Protein AF-A0A538TDM0-F1 (afdb_monomer)

Secondary structure (DSSP, 8-state):
--------PPPPPHHHHHHHHHHHHHHTT-HHHHHHHHHHHHHH-TT-HHHHHHHHHHHHHTT-HHHHHHHHHHHHHH-TT-HHHHHHHHHHHHHTT-HHHHHHHHHHHHHHTTT---HHHHHHHHHHHHHHSPEEE--EEEEEETTEEEEEEEEEEEEEETTTEEEEEEEEEEEEEESS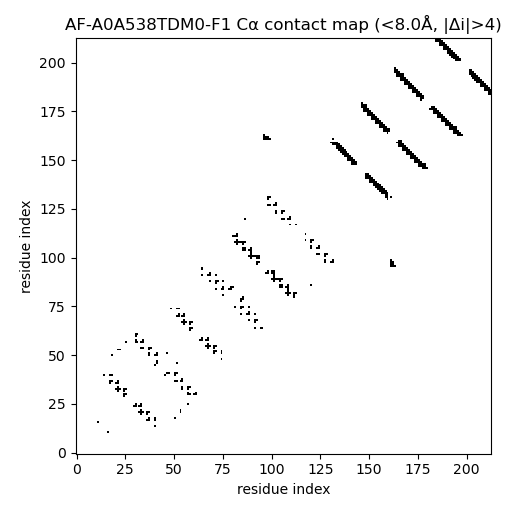SS--EEEEEEEEEEEEE-SS-EEEE--EEEEE-

pLDDT: mean 77.18, std 18.55, range [36.62, 98.38]

InterPro domains:
  IPR011990 Tetratricopeptide-like helical domain superfamily [G3DSA:1.25.40.10] (7-147)
  IPR011990 Tetratricopeptide-like helical domain superfamily [SSF48452] (19-131)

Structure (mmCIF, N/CA/C/O backbone):
data_AF-A0A538TDM0-F1
#
_entry.id   AF-A0A538TDM0-F1
#
loop_
_atom_site.group_PDB
_atom_site.id
_atom_site.type_symbol
_atom_site.label_atom_id
_atom_site.label_alt_id
_atom_site.label_comp_id
_atom_site.label_asym_id
_atom_site.label_entity_id
_atom_site.label_seq_id
_atom_site.pdbx_PDB_ins_code
_atom_site.Cartn_x
_atom_site.Cartn_y
_atom_site.Cartn_z
_atom_site.occupancy
_atom_site.B_iso_or_equiv
_atom_site.auth_seq_id
_atom_site.auth_comp_id
_atom_site.auth_asym_id
_atom_site.auth_atom_id
_atom_site.pdbx_PDB_model_num
ATOM 1 N N . MET A 1 1 ? 36.969 -21.938 -48.021 1.00 48.34 1 MET A N 1
ATOM 2 C CA . MET A 1 1 ? 37.638 -21.055 -47.040 1.00 48.34 1 MET A CA 1
ATOM 3 C C . MET A 1 1 ? 37.393 -19.615 -47.478 1.00 48.34 1 MET A C 1
ATOM 5 O O . MET A 1 1 ? 37.483 -19.391 -48.678 1.00 48.34 1 MET A O 1
ATOM 9 N N . ILE A 1 2 ? 37.139 -18.700 -46.523 1.00 42.94 2 ILE A N 1
ATOM 10 C CA . ILE A 1 2 ? 36.911 -17.232 -46.655 1.00 42.94 2 ILE A CA 1
ATOM 11 C C . ILE A 1 2 ? 35.468 -16.852 -47.065 1.00 42.94 2 ILE A C 1
ATOM 13 O O . ILE A 1 2 ? 34.987 -17.332 -48.079 1.00 42.94 2 ILE A O 1
ATOM 17 N N . ALA A 1 3 ? 34.702 -15.994 -46.382 1.00 40.97 3 ALA A N 1
ATOM 18 C CA . ALA A 1 3 ? 34.765 -15.387 -45.050 1.00 40.97 3 ALA A CA 1
ATOM 19 C C . ALA A 1 3 ? 33.329 -14.962 -44.678 1.00 40.97 3 ALA A C 1
ATOM 21 O O . ALA A 1 3 ? 32.644 -14.324 -45.477 1.00 40.97 3 ALA A O 1
ATOM 22 N N . ALA A 1 4 ? 32.874 -15.315 -43.475 1.00 43.78 4 ALA A N 1
ATOM 23 C CA . ALA A 1 4 ? 31.642 -14.780 -42.909 1.00 43.78 4 ALA A CA 1
ATOM 24 C C . ALA A 1 4 ? 31.897 -13.322 -42.498 1.00 43.78 4 ALA A C 1
ATOM 26 O O . ALA A 1 4 ? 32.747 -13.056 -41.648 1.00 43.78 4 ALA A O 1
ATOM 27 N N . GLY A 1 5 ? 31.205 -12.382 -43.146 1.00 44.78 5 GLY A N 1
ATOM 28 C CA . GLY A 1 5 ? 31.231 -10.967 -42.778 1.00 44.78 5 GLY A CA 1
ATOM 29 C C . GLY A 1 5 ? 30.707 -10.741 -41.353 1.00 44.78 5 GLY A C 1
ATOM 30 O O . GLY A 1 5 ? 29.958 -11.573 -40.836 1.00 44.78 5 GLY A O 1
ATOM 31 N N . PRO A 1 6 ? 31.100 -9.635 -40.697 1.00 50.81 6 PRO A N 1
ATOM 32 C CA . PRO A 1 6 ? 30.753 -9.381 -39.307 1.00 50.81 6 PRO A CA 1
ATOM 33 C C . PRO A 1 6 ? 29.233 -9.288 -39.167 1.00 50.81 6 PRO A C 1
ATOM 35 O O . PRO A 1 6 ? 28.581 -8.475 -39.824 1.00 50.81 6 PRO A O 1
ATOM 38 N N . ALA A 1 7 ? 28.672 -10.140 -38.310 1.00 45.25 7 ALA A N 1
ATOM 39 C CA . ALA A 1 7 ? 27.294 -10.035 -37.872 1.00 45.25 7 ALA A CA 1
ATOM 40 C C . ALA A 1 7 ? 27.124 -8.666 -37.203 1.00 45.25 7 ALA A C 1
ATOM 42 O O . ALA A 1 7 ? 27.617 -8.444 -36.097 1.00 45.25 7 ALA A O 1
ATOM 43 N N . TRP A 1 8 ? 26.465 -7.733 -37.891 1.00 44.09 8 TRP A N 1
ATOM 44 C CA . TRP A 1 8 ? 25.983 -6.505 -37.278 1.00 44.09 8 TRP A CA 1
ATOM 45 C C . TRP A 1 8 ? 25.048 -6.945 -36.158 1.00 44.09 8 TRP A C 1
ATOM 47 O O . TRP A 1 8 ? 23.956 -7.454 -36.419 1.00 44.09 8 TRP A O 1
ATOM 57 N N . GLY A 1 9 ? 25.534 -6.847 -34.918 1.00 49.56 9 GLY A N 1
ATOM 58 C CA . GLY A 1 9 ? 24.746 -7.118 -33.728 1.00 49.56 9 GLY A CA 1
ATOM 59 C C . GLY A 1 9 ? 23.446 -6.346 -33.864 1.00 49.56 9 GLY A C 1
ATOM 60 O O . GLY A 1 9 ? 23.475 -5.129 -34.047 1.00 49.56 9 GLY A O 1
ATOM 61 N N . GLN A 1 10 ? 22.327 -7.071 -33.891 1.00 52.81 10 GLN A N 1
ATOM 62 C CA . GLN A 1 10 ? 21.007 -6.477 -34.046 1.00 52.81 10 GLN A CA 1
ATOM 63 C C . GLN A 1 10 ? 20.894 -5.335 -33.040 1.00 52.81 10 GLN A C 1
ATOM 65 O O . GLN A 1 10 ? 21.031 -5.561 -31.835 1.00 52.81 10 GLN A O 1
ATOM 70 N N . ALA A 1 11 ? 20.716 -4.108 -33.542 1.00 47.28 11 ALA A N 1
ATOM 71 C CA . ALA A 1 11 ? 20.491 -2.961 -32.682 1.00 47.28 11 ALA A CA 1
ATOM 72 C C . ALA A 1 11 ? 19.331 -3.325 -31.747 1.00 47.28 11 ALA A C 1
ATOM 74 O O . ALA A 1 11 ? 18.303 -3.807 -32.242 1.00 47.28 11 ALA A O 1
ATOM 75 N N . PRO A 1 12 ? 19.487 -3.171 -30.420 1.00 55.19 12 PRO A N 1
ATOM 76 C CA . PRO A 1 12 ? 18.433 -3.541 -29.496 1.00 55.19 12 PRO A CA 1
ATOM 77 C C . PRO A 1 12 ? 17.136 -2.855 -29.940 1.00 55.19 12 PRO A C 1
ATOM 79 O O . PRO A 1 12 ? 17.172 -1.685 -30.338 1.00 55.19 12 PRO A O 1
ATOM 82 N N . PRO A 1 13 ? 15.992 -3.563 -29.940 1.00 62.75 13 PRO A N 1
ATOM 83 C CA . PRO A 1 13 ? 14.739 -2.988 -30.410 1.00 62.75 13 PRO A CA 1
ATOM 84 C C . PRO A 1 13 ? 14.502 -1.666 -29.674 1.00 62.75 13 PRO A C 1
ATOM 86 O O . PRO A 1 13 ? 14.792 -1.577 -28.483 1.00 62.75 13 PRO A O 1
ATOM 89 N N . ALA A 1 14 ? 13.983 -0.634 -30.346 1.00 67.38 14 ALA A N 1
ATOM 90 C CA . ALA A 1 14 ? 13.875 0.727 -29.791 1.00 67.38 14 ALA A CA 1
ATOM 91 C C . ALA A 1 14 ? 13.245 0.785 -28.377 1.00 67.38 14 ALA A C 1
ATOM 93 O O . ALA A 1 14 ? 13.559 1.666 -27.578 1.00 67.38 14 ALA A O 1
ATOM 94 N N . ARG A 1 15 ? 12.401 -0.201 -28.041 1.00 64.31 15 ARG A N 1
ATOM 95 C CA . ARG A 1 15 ? 11.830 -0.429 -26.705 1.00 64.31 15 ARG A CA 1
ATOM 96 C C . ARG A 1 15 ? 12.866 -0.841 -25.645 1.00 64.31 15 ARG A C 1
ATOM 98 O O . ARG A 1 15 ? 12.826 -0.314 -24.540 1.00 64.31 15 ARG A O 1
ATOM 105 N N . ALA A 1 16 ? 13.794 -1.741 -25.968 1.00 67.62 16 ALA A N 1
ATOM 106 C CA . ALA A 1 16 ? 14.895 -2.131 -25.083 1.00 67.62 16 ALA A CA 1
ATOM 107 C C . ALA A 1 16 ? 15.835 -0.944 -24.813 1.00 67.62 16 ALA A C 1
ATOM 109 O O . ALA A 1 16 ? 16.151 -0.669 -23.658 1.00 67.62 16 ALA A O 1
ATOM 110 N N . ILE A 1 17 ? 16.153 -0.154 -25.849 1.00 74.94 17 ILE A N 1
ATOM 111 C CA . ILE A 1 17 ? 16.931 1.091 -25.709 1.00 74.94 17 ILE A CA 1
ATOM 112 C C . ILE A 1 17 ? 16.223 2.076 -24.768 1.00 74.94 17 ILE A C 1
ATOM 114 O O . ILE A 1 17 ? 16.853 2.714 -23.922 1.00 74.94 17 ILE A O 1
ATOM 118 N N . ALA A 1 18 ? 14.901 2.207 -24.889 1.00 81.19 18 ALA A N 1
ATOM 119 C CA . ALA A 1 18 ? 14.128 3.103 -24.041 1.00 81.19 18 ALA A CA 1
ATOM 120 C C . ALA A 1 18 ? 14.097 2.646 -22.567 1.00 81.19 18 ALA A C 1
ATOM 122 O O . ALA A 1 18 ? 14.205 3.496 -21.680 1.00 81.19 18 ALA A O 1
ATOM 123 N N . LEU A 1 19 ? 14.037 1.333 -22.295 1.00 87.50 19 LEU A N 1
ATOM 124 C CA . LEU A 1 19 ? 14.088 0.799 -20.927 1.00 87.50 19 LEU A CA 1
ATOM 125 C C . LEU A 1 19 ? 15.461 1.014 -20.286 1.00 87.50 19 LEU A C 1
ATOM 127 O O . LEU A 1 19 ? 15.551 1.453 -19.142 1.00 87.50 19 LEU A O 1
ATOM 131 N N . GLU A 1 20 ? 16.535 0.750 -21.030 1.00 89.75 20 GLU A N 1
ATOM 132 C CA . GLU A 1 20 ? 17.907 0.972 -20.566 1.00 89.75 20 GLU A CA 1
ATOM 133 C C . GLU A 1 20 ? 18.175 2.453 -20.291 1.00 89.75 20 GLU A C 1
ATOM 135 O O . GLU A 1 20 ? 18.765 2.809 -19.264 1.00 89.75 20 GLU A O 1
ATOM 140 N N . ARG A 1 21 ? 17.676 3.336 -21.164 1.00 91.12 21 ARG A N 1
ATOM 141 C CA . ARG A 1 21 ? 17.720 4.786 -20.962 1.00 91.12 21 ARG A CA 1
ATOM 142 C C . ARG A 1 21 ? 16.949 5.200 -19.712 1.00 91.12 21 ARG A C 1
ATOM 144 O O . ARG A 1 21 ? 17.460 5.999 -18.928 1.00 91.12 21 ARG A O 1
ATOM 151 N N . ALA A 1 22 ? 15.739 4.681 -19.513 1.00 93.38 22 ALA A N 1
ATOM 152 C CA . ALA A 1 22 ? 14.961 4.950 -18.309 1.00 93.38 22 ALA A CA 1
ATOM 153 C C . ALA A 1 22 ? 15.701 4.474 -17.051 1.00 93.38 22 ALA A C 1
ATOM 155 O O . ALA A 1 22 ? 15.821 5.234 -16.092 1.00 93.38 22 ALA A O 1
ATOM 156 N N . ALA A 1 23 ? 16.295 3.279 -17.085 1.00 94.44 23 ALA A N 1
ATOM 157 C CA . ALA A 1 23 ? 17.094 2.749 -15.987 1.00 94.44 23 ALA A CA 1
ATOM 158 C C . ALA A 1 23 ? 18.325 3.625 -15.692 1.00 94.44 23 ALA A C 1
ATOM 160 O O . ALA A 1 23 ? 18.648 3.870 -14.530 1.00 94.44 23 ALA A O 1
ATOM 161 N N . ALA A 1 24 ? 18.998 4.148 -16.722 1.00 95.50 24 ALA A N 1
ATOM 162 C CA . ALA A 1 24 ? 20.103 5.089 -16.553 1.00 95.50 24 ALA A CA 1
ATOM 163 C C . ALA A 1 24 ? 19.655 6.398 -15.887 1.00 95.50 24 ALA A C 1
ATOM 165 O O . ALA A 1 24 ? 20.324 6.877 -14.974 1.00 95.50 24 ALA A O 1
ATOM 166 N N . LEU A 1 25 ? 18.504 6.941 -16.295 1.00 96.56 25 LEU A N 1
ATOM 167 C CA . LEU A 1 25 ? 17.915 8.139 -15.688 1.00 96.56 25 LEU A CA 1
ATOM 168 C C . LEU A 1 25 ? 17.504 7.902 -14.230 1.00 96.56 25 LEU A C 1
ATOM 170 O O . LEU A 1 25 ? 17.708 8.769 -13.387 1.00 96.56 25 LEU A O 1
ATOM 174 N N . VAL A 1 26 ? 16.976 6.718 -13.915 1.00 96.06 26 VAL A N 1
ATOM 175 C CA . VAL A 1 26 ? 16.676 6.315 -12.536 1.00 96.06 26 VAL A CA 1
ATOM 176 C C . VAL A 1 26 ? 17.950 6.279 -11.685 1.00 96.06 26 VAL A C 1
ATOM 178 O O . VAL A 1 26 ? 17.963 6.842 -10.591 1.00 96.06 26 VAL A O 1
ATOM 181 N N . ARG A 1 27 ? 19.044 5.690 -12.192 1.00 95.81 27 ARG A N 1
ATOM 182 C CA . ARG A 1 27 ? 20.337 5.645 -11.480 1.00 95.81 27 ARG A CA 1
ATOM 183 C C . ARG A 1 27 ? 20.910 7.034 -11.206 1.00 95.81 27 ARG A C 1
ATOM 185 O O . ARG A 1 27 ? 21.472 7.255 -10.140 1.00 95.81 27 ARG A O 1
ATOM 192 N N . THR A 1 28 ? 20.738 7.977 -12.132 1.00 96.81 28 THR A N 1
ATOM 193 C CA . THR A 1 28 ? 21.173 9.374 -11.958 1.00 96.81 28 THR A CA 1
ATOM 194 C C . THR A 1 28 ? 20.146 10.243 -11.230 1.00 96.81 28 THR A C 1
ATOM 196 O O . THR A 1 28 ? 20.304 11.461 -11.180 1.00 96.81 28 THR A O 1
ATOM 199 N N . ARG A 1 29 ? 19.099 9.634 -10.649 1.00 96.56 29 ARG A N 1
ATOM 200 C CA . ARG A 1 29 ? 18.005 10.306 -9.927 1.00 96.56 29 ARG A CA 1
ATOM 201 C C . ARG A 1 29 ? 17.232 11.335 -10.760 1.00 96.56 29 ARG A C 1
ATOM 203 O O . ARG A 1 29 ? 16.513 12.171 -10.222 1.00 96.56 29 ARG A O 1
ATOM 210 N N . ALA A 1 30 ? 17.318 11.254 -12.085 1.00 97.38 30 ALA A N 1
ATOM 211 C CA . ALA A 1 30 ? 16.562 12.083 -13.015 1.00 97.38 30 ALA A CA 1
ATOM 212 C C . ALA A 1 30 ? 15.132 11.535 -13.197 1.00 97.38 30 ALA A C 1
ATOM 214 O O . ALA A 1 30 ? 14.721 11.176 -14.304 1.00 97.38 30 ALA A O 1
ATOM 215 N N . PHE A 1 31 ? 14.373 11.447 -12.100 1.00 96.94 31 PHE A N 1
ATOM 216 C CA . PHE A 1 31 ? 13.098 10.724 -12.033 1.00 96.94 31 PHE A CA 1
ATOM 217 C C . PHE A 1 31 ? 12.011 11.282 -12.957 1.00 96.94 31 PHE A C 1
ATOM 219 O O . PHE A 1 31 ? 11.283 10.505 -13.570 1.00 96.94 31 PHE A O 1
ATOM 226 N N . ASP A 1 32 ? 11.928 12.602 -13.145 1.00 96.75 32 ASP A N 1
ATOM 227 C CA . ASP A 1 32 ? 10.965 13.188 -14.089 1.00 96.75 32 ASP A CA 1
ATOM 228 C C . ASP A 1 32 ? 11.264 12.802 -15.537 1.00 96.75 32 ASP A C 1
ATOM 230 O O . ASP A 1 32 ? 10.360 12.433 -16.291 1.00 96.75 32 ASP A O 1
ATOM 234 N N . ARG A 1 33 ? 12.548 12.812 -15.917 1.00 96.38 33 ARG A N 1
ATOM 235 C CA . ARG A 1 33 ? 12.980 12.374 -17.249 1.00 96.38 33 ARG A CA 1
ATOM 236 C C . ARG A 1 33 ? 12.745 10.876 -17.428 1.00 96.38 33 ARG A C 1
ATOM 238 O O . ARG A 1 33 ? 12.283 10.468 -18.490 1.00 96.38 33 ARG A O 1
ATOM 245 N N . ALA A 1 34 ? 13.026 10.067 -16.403 1.00 97.06 34 ALA A N 1
ATOM 246 C CA . ALA A 1 34 ? 12.739 8.635 -16.420 1.00 97.06 34 ALA A CA 1
ATOM 247 C C . ALA A 1 34 ? 11.240 8.374 -16.629 1.00 97.06 34 ALA A C 1
ATOM 249 O O . ALA A 1 34 ? 10.867 7.634 -17.537 1.00 97.06 34 ALA A O 1
ATOM 250 N N . ALA A 1 35 ? 10.376 9.042 -15.858 1.00 96.69 35 ALA A N 1
ATOM 251 C CA . ALA A 1 35 ? 8.928 8.909 -15.973 1.00 96.69 35 ALA A CA 1
ATOM 252 C C . ALA A 1 35 ? 8.409 9.324 -17.360 1.00 96.69 35 ALA A C 1
ATOM 254 O O . ALA A 1 35 ? 7.523 8.664 -17.898 1.00 96.69 35 ALA A O 1
ATOM 255 N N . ALA A 1 36 ? 8.965 10.381 -17.963 1.00 95.62 36 ALA A N 1
ATOM 256 C CA . ALA A 1 36 ? 8.602 10.798 -19.318 1.00 95.62 36 ALA A CA 1
ATOM 257 C C . ALA A 1 36 ? 8.952 9.729 -20.369 1.00 95.62 36 ALA A C 1
ATOM 259 O O . ALA A 1 36 ? 8.104 9.380 -21.191 1.00 95.62 36 ALA A O 1
ATOM 260 N N . VAL A 1 37 ? 10.165 9.162 -20.308 1.00 95.12 37 VAL A N 1
ATOM 261 C CA . VAL A 1 37 ? 10.585 8.071 -21.207 1.00 95.12 37 VAL A CA 1
ATOM 262 C C . VAL A 1 37 ? 9.683 6.848 -21.029 1.00 95.12 37 VAL A C 1
ATOM 264 O O . VAL A 1 37 ? 9.179 6.314 -22.013 1.00 95.12 37 VAL A O 1
ATOM 267 N N . LEU A 1 38 ? 9.417 6.446 -19.784 1.00 96.06 38 LEU A N 1
ATOM 268 C CA . LEU A 1 38 ? 8.599 5.271 -19.467 1.00 96.06 38 LEU A CA 1
ATOM 269 C C . LEU A 1 38 ? 7.139 5.435 -19.897 1.00 96.06 38 LEU A C 1
ATOM 271 O O . LEU A 1 38 ? 6.555 4.497 -20.428 1.00 96.06 38 LEU A O 1
ATOM 275 N N . ARG A 1 39 ? 6.552 6.628 -19.744 1.00 95.31 39 ARG A N 1
ATOM 276 C CA . ARG A 1 39 ? 5.212 6.920 -20.280 1.00 95.31 39 ARG A CA 1
ATOM 277 C C . ARG A 1 39 ? 5.182 6.807 -21.802 1.00 95.31 39 ARG A C 1
ATOM 279 O O . ARG A 1 39 ? 4.266 6.192 -22.329 1.00 95.31 39 ARG A O 1
ATOM 286 N N . GLY A 1 40 ? 6.199 7.325 -22.494 1.00 93.00 40 GLY A N 1
ATOM 287 C CA . GLY A 1 40 ? 6.324 7.169 -23.947 1.00 93.00 40 GLY A CA 1
ATOM 288 C C . GLY A 1 40 ? 6.404 5.701 -24.378 1.00 93.00 40 GLY A C 1
ATOM 289 O O . GLY A 1 40 ? 5.758 5.307 -25.346 1.00 93.00 40 GLY A O 1
ATOM 290 N N . MET A 1 41 ? 7.134 4.874 -23.624 1.00 91.50 41 MET A N 1
ATOM 291 C CA . MET A 1 41 ? 7.175 3.428 -23.858 1.00 91.50 41 MET A CA 1
ATOM 292 C C . MET A 1 41 ? 5.811 2.768 -23.657 1.00 91.50 41 MET A C 1
ATOM 294 O O . MET A 1 41 ? 5.375 1.999 -24.510 1.00 91.50 41 MET A O 1
ATOM 298 N N . LEU A 1 42 ? 5.133 3.082 -22.551 1.00 92.81 42 LEU A N 1
ATOM 299 C CA . LEU A 1 42 ? 3.839 2.495 -22.203 1.00 92.81 42 LEU A CA 1
ATOM 300 C C . LEU A 1 42 ? 2.715 2.939 -23.145 1.00 92.81 42 LEU A C 1
ATOM 302 O O . LEU A 1 42 ? 1.775 2.183 -23.348 1.00 92.81 42 LEU A O 1
ATOM 306 N N . SER A 1 43 ? 2.822 4.103 -23.792 1.00 92.12 43 SER A N 1
ATOM 307 C CA . SER A 1 43 ? 1.900 4.478 -24.873 1.00 92.12 43 SER A CA 1
ATOM 308 C C . SER A 1 43 ? 1.992 3.535 -26.081 1.00 92.12 43 SER A C 1
ATOM 310 O O . SER A 1 43 ? 0.999 3.338 -26.775 1.00 92.12 43 SER A O 1
ATOM 312 N N . ALA A 1 44 ? 3.167 2.952 -26.344 1.00 88.50 44 ALA A N 1
ATOM 313 C CA . ALA A 1 44 ? 3.392 2.025 -27.458 1.00 88.50 44 ALA A CA 1
ATOM 314 C C . ALA A 1 44 ? 3.253 0.541 -27.066 1.00 88.50 44 ALA A C 1
ATOM 316 O O . ALA A 1 44 ? 3.074 -0.309 -27.940 1.00 88.50 44 ALA A O 1
ATOM 317 N N . ASP A 1 45 ? 3.401 0.221 -25.781 1.00 87.88 45 ASP A N 1
ATOM 318 C CA . ASP A 1 45 ? 3.235 -1.115 -25.204 1.00 87.88 45 ASP A CA 1
ATOM 319 C C . ASP A 1 45 ? 2.692 -1.007 -23.761 1.00 87.88 45 ASP A C 1
ATOM 321 O O . ASP A 1 45 ? 3.466 -1.024 -22.797 1.00 87.88 45 ASP A O 1
ATOM 325 N N . PRO A 1 46 ? 1.362 -0.872 -23.587 1.00 90.31 46 PRO A N 1
ATOM 326 C CA . PRO A 1 46 ? 0.757 -0.606 -22.278 1.00 90.31 46 PRO A CA 1
ATOM 327 C C . PRO A 1 46 ? 0.929 -1.722 -21.242 1.00 90.31 46 PRO A C 1
ATOM 329 O O . PRO A 1 46 ? 0.790 -1.463 -20.047 1.00 90.31 46 PRO A O 1
ATOM 332 N N . ARG A 1 47 ? 1.218 -2.953 -21.688 1.00 89.06 47 ARG A N 1
ATOM 333 C CA . ARG A 1 47 ? 1.352 -4.154 -20.843 1.00 89.06 47 ARG A CA 1
ATOM 334 C C . ARG A 1 47 ? 2.801 -4.480 -20.494 1.00 89.06 47 ARG A C 1
ATOM 336 O O . ARG A 1 47 ? 3.096 -5.545 -19.952 1.00 89.06 47 ARG A O 1
ATOM 343 N N . ASN A 1 48 ? 3.735 -3.583 -20.806 1.00 91.62 48 ASN A N 1
ATOM 344 C CA . ASN A 1 48 ? 5.130 -3.791 -20.464 1.00 91.62 48 ASN A CA 1
ATOM 345 C C . ASN A 1 48 ? 5.341 -3.695 -18.945 1.00 91.62 48 ASN A C 1
ATOM 347 O O . ASN A 1 48 ? 5.585 -2.614 -18.404 1.00 91.62 48 ASN A O 1
ATOM 351 N N . ARG A 1 49 ? 5.278 -4.841 -18.259 1.00 93.25 49 ARG A N 1
ATOM 352 C CA . ARG A 1 49 ? 5.423 -4.937 -16.800 1.00 93.25 49 ARG A CA 1
ATOM 353 C C . ARG A 1 49 ? 6.687 -4.244 -16.282 1.00 93.25 49 ARG A C 1
ATOM 355 O O . ARG A 1 49 ? 6.625 -3.505 -15.305 1.00 93.25 49 ARG A O 1
ATOM 362 N N . GLY A 1 50 ? 7.830 -4.447 -16.941 1.00 93.06 50 GLY A N 1
ATOM 363 C CA . GLY A 1 50 ? 9.100 -3.837 -16.530 1.00 93.06 50 GLY A CA 1
ATOM 364 C C . GLY A 1 50 ? 9.061 -2.307 -16.578 1.00 93.06 50 GLY A C 1
ATOM 365 O O . GLY A 1 50 ? 9.527 -1.643 -15.652 1.00 93.06 50 GLY A O 1
ATOM 366 N N . ALA A 1 51 ? 8.447 -1.738 -17.619 1.00 94.56 51 ALA A N 1
ATOM 367 C CA . ALA A 1 51 ? 8.260 -0.295 -17.725 1.00 94.56 51 ALA A CA 1
ATOM 368 C C . ALA A 1 51 ? 7.235 0.243 -16.709 1.00 94.56 51 ALA A C 1
ATOM 370 O O . ALA A 1 51 ? 7.460 1.309 -16.139 1.00 94.56 51 ALA A O 1
ATOM 371 N N . GLN A 1 52 ? 6.147 -0.487 -16.435 1.00 96.69 52 GLN A N 1
ATOM 372 C CA . GLN A 1 52 ? 5.174 -0.119 -15.397 1.00 96.69 52 GLN A CA 1
ATOM 373 C C . GLN A 1 52 ? 5.816 -0.105 -13.998 1.00 96.69 52 GLN A C 1
ATOM 375 O O . GLN A 1 52 ? 5.665 0.870 -13.263 1.00 96.69 52 GLN A O 1
ATOM 380 N N . GLU A 1 53 ? 6.576 -1.141 -13.631 1.00 97.06 53 GLU A N 1
ATOM 381 C CA . GLU A 1 53 ? 7.260 -1.212 -12.332 1.00 97.06 53 GLU A CA 1
ATOM 382 C C . GLU A 1 53 ? 8.314 -0.107 -12.177 1.00 97.06 53 GLU A C 1
ATOM 384 O O . GLU A 1 53 ? 8.383 0.550 -11.137 1.00 97.06 53 GLU A O 1
ATOM 389 N N . MET A 1 54 ? 9.100 0.157 -13.225 1.00 97.25 54 MET A N 1
ATOM 390 C CA . MET A 1 54 ? 10.094 1.231 -13.207 1.00 97.25 54 MET A CA 1
ATOM 391 C C . MET A 1 54 ? 9.443 2.617 -13.174 1.00 97.25 54 MET A C 1
ATOM 393 O O . MET A 1 54 ? 9.981 3.535 -12.553 1.00 97.25 54 MET A O 1
ATOM 397 N N . LEU A 1 55 ? 8.269 2.775 -13.800 1.00 98.00 55 LEU A N 1
ATOM 398 C CA . LEU A 1 55 ? 7.498 4.012 -13.722 1.00 98.00 55 LEU A CA 1
ATOM 399 C C . LEU A 1 55 ? 7.003 4.218 -12.295 1.00 98.00 55 LEU A C 1
ATOM 401 O O . LEU A 1 55 ? 7.199 5.300 -11.754 1.00 98.00 55 LEU A O 1
ATOM 405 N N . ALA A 1 56 ? 6.430 3.190 -11.668 1.00 97.94 56 ALA A N 1
ATOM 406 C CA . ALA A 1 56 ? 6.017 3.263 -10.272 1.00 97.94 56 ALA A CA 1
ATOM 407 C C . ALA A 1 56 ? 7.190 3.658 -9.359 1.00 97.94 56 ALA A C 1
ATOM 409 O O . ALA A 1 56 ? 7.048 4.583 -8.567 1.00 97.94 56 ALA A O 1
ATOM 410 N N . PHE A 1 57 ? 8.370 3.055 -9.540 1.00 97.56 57 PHE A N 1
ATOM 411 C CA . PHE A 1 57 ? 9.578 3.417 -8.790 1.00 97.56 57 PHE A CA 1
ATOM 412 C C . PHE A 1 57 ? 10.014 4.878 -9.005 1.00 97.56 57 PHE A C 1
ATOM 414 O O . PHE A 1 57 ? 10.377 5.576 -8.056 1.00 97.56 57 PHE A O 1
ATOM 421 N N . ALA A 1 58 ? 9.991 5.369 -10.247 1.00 97.81 58 ALA A N 1
ATOM 422 C CA . ALA A 1 58 ? 10.341 6.758 -10.542 1.00 97.81 58 ALA A CA 1
ATOM 423 C C . ALA A 1 58 ? 9.336 7.746 -9.920 1.00 97.81 58 ALA A C 1
ATOM 425 O O . ALA A 1 58 ? 9.732 8.816 -9.459 1.00 97.81 58 ALA A O 1
ATOM 426 N N . LEU A 1 59 ? 8.047 7.389 -9.889 1.00 98.12 59 LEU A N 1
ATOM 427 C CA . LEU A 1 59 ? 6.986 8.186 -9.264 1.00 98.12 59 LEU A CA 1
ATOM 428 C C . LEU A 1 59 ? 7.097 8.186 -7.734 1.00 98.12 59 LEU A C 1
ATOM 430 O O . LEU A 1 59 ? 7.003 9.249 -7.124 1.00 98.12 59 LEU A O 1
ATOM 434 N N . GLU A 1 60 ? 7.399 7.033 -7.135 1.00 97.44 60 GLU A N 1
ATOM 435 C CA . GLU A 1 60 ? 7.722 6.903 -5.711 1.00 97.44 60 GLU A CA 1
ATOM 436 C C . GLU A 1 60 ? 8.901 7.811 -5.339 1.00 97.44 60 GLU A C 1
ATOM 438 O O . GLU A 1 60 ? 8.809 8.638 -4.433 1.00 97.44 60 GLU A O 1
ATOM 443 N N . SER A 1 61 ? 9.996 7.716 -6.097 1.00 96.56 61 SER A N 1
ATOM 444 C CA . SER A 1 61 ? 11.250 8.414 -5.797 1.00 96.56 61 SER A CA 1
ATOM 445 C C . SER A 1 61 ? 11.158 9.937 -5.911 1.00 96.56 61 SER A C 1
ATOM 447 O O . SER A 1 61 ? 11.952 10.646 -5.294 1.00 96.56 61 SER A O 1
ATOM 449 N N . LYS A 1 62 ? 10.202 10.453 -6.690 1.00 94.94 62 LYS A N 1
ATOM 450 C CA . LYS A 1 62 ? 9.943 11.896 -6.807 1.00 94.94 62 LYS A CA 1
ATOM 451 C C . LYS A 1 62 ? 8.812 12.396 -5.902 1.00 94.94 62 LYS A C 1
ATOM 453 O O . LYS A 1 62 ? 8.515 13.586 -5.921 1.00 94.94 62 LYS A O 1
ATOM 458 N N . GLY A 1 63 ? 8.163 11.503 -5.151 1.00 94.25 63 GLY A N 1
ATOM 459 C CA . GLY A 1 63 ? 7.046 11.841 -4.268 1.00 94.25 63 GLY A CA 1
ATOM 460 C C . GLY A 1 63 ? 5.702 12.057 -4.972 1.00 94.25 63 GLY A C 1
ATOM 461 O O . GLY A 1 63 ? 4.783 12.603 -4.364 1.00 94.25 63 GLY A O 1
ATOM 462 N N . ASP A 1 64 ? 5.544 11.622 -6.228 1.00 97.12 64 ASP A N 1
ATOM 463 C CA . ASP A 1 64 ? 4.254 11.648 -6.934 1.00 97.12 64 ASP A CA 1
ATOM 464 C C . ASP A 1 64 ? 3.396 10.459 -6.492 1.00 97.12 64 ASP A C 1
ATOM 466 O O . ASP A 1 64 ? 3.235 9.461 -7.199 1.00 97.12 64 ASP A O 1
ATOM 470 N N . LEU A 1 65 ? 2.874 10.582 -5.271 1.00 95.25 65 LEU A N 1
ATOM 471 C CA . LEU A 1 65 ? 2.125 9.540 -4.578 1.00 95.25 65 LEU A CA 1
ATOM 472 C C . LEU A 1 65 ? 0.878 9.104 -5.356 1.00 95.25 65 LEU A C 1
ATOM 474 O O . LEU A 1 65 ? 0.561 7.920 -5.429 1.00 95.25 65 LEU A O 1
ATOM 478 N N . GLU A 1 66 ? 0.173 10.058 -5.959 1.00 96.06 66 GLU A N 1
ATOM 479 C CA . GLU A 1 66 ? -1.057 9.781 -6.695 1.00 96.06 66 GLU A CA 1
ATOM 480 C C . GLU A 1 66 ? -0.766 9.111 -8.047 1.00 96.06 66 GLU A C 1
ATOM 482 O O . GLU A 1 66 ? -1.459 8.172 -8.449 1.00 96.06 66 GLU A O 1
ATOM 487 N N . GLY A 1 67 ? 0.292 9.544 -8.742 1.00 96.94 67 GLY A N 1
ATOM 488 C CA . GLY A 1 67 ? 0.785 8.869 -9.935 1.00 96.94 67 GLY A CA 1
ATOM 489 C C . GLY A 1 67 ? 1.216 7.434 -9.647 1.00 96.94 67 GLY A C 1
ATOM 490 O O . GLY A 1 67 ? 0.805 6.520 -10.363 1.00 96.94 67 GLY A O 1
ATOM 491 N N . GLU A 1 68 ? 2.012 7.229 -8.600 1.00 98.12 68 GLU A N 1
ATOM 492 C CA . GLU A 1 68 ? 2.462 5.904 -8.185 1.00 98.12 68 GLU A CA 1
ATOM 493 C C . GLU A 1 68 ? 1.278 4.992 -7.848 1.00 98.12 68 GLU A C 1
ATOM 495 O O . GLU A 1 68 ? 1.215 3.863 -8.341 1.00 98.12 68 GLU A O 1
ATOM 500 N N . ARG A 1 69 ? 0.314 5.490 -7.060 1.00 97.56 69 ARG A N 1
ATOM 501 C CA . ARG A 1 69 ? -0.863 4.727 -6.629 1.00 97.56 69 ARG A CA 1
ATOM 502 C C . ARG A 1 69 ? -1.629 4.155 -7.813 1.00 97.56 69 ARG A C 1
ATOM 504 O O . ARG A 1 69 ? -1.995 2.983 -7.775 1.00 97.56 69 ARG A O 1
ATOM 511 N N . ARG A 1 70 ? -1.828 4.948 -8.872 1.00 97.31 70 ARG A N 1
ATOM 512 C CA . ARG A 1 70 ? -2.500 4.498 -10.104 1.00 97.31 70 ARG A CA 1
ATOM 513 C C . ARG A 1 70 ? -1.745 3.382 -10.821 1.00 97.31 70 ARG A C 1
ATOM 515 O O . ARG A 1 70 ? -2.363 2.440 -11.303 1.00 97.31 70 ARG A O 1
ATOM 522 N N . VAL A 1 71 ? -0.419 3.479 -10.908 1.00 97.81 71 VAL A N 1
ATOM 523 C CA . VAL A 1 71 ? 0.389 2.456 -11.591 1.00 97.81 71 VAL A CA 1
ATOM 524 C C . VAL A 1 71 ? 0.443 1.173 -10.759 1.00 97.81 71 VAL A C 1
ATOM 526 O O . VAL A 1 71 ? 0.246 0.082 -11.288 1.00 97.81 71 VAL A O 1
ATOM 529 N N . ARG A 1 72 ? 0.656 1.290 -9.443 1.00 98.12 72 ARG A N 1
ATOM 530 C CA . ARG A 1 72 ? 0.703 0.147 -8.520 1.00 98.12 72 ARG A CA 1
ATOM 531 C C . ARG A 1 72 ? -0.645 -0.559 -8.386 1.00 98.12 72 ARG A C 1
ATOM 533 O O . ARG A 1 72 ? -0.649 -1.781 -8.288 1.00 98.12 72 ARG A O 1
ATOM 540 N N . SER A 1 73 ? -1.769 0.163 -8.416 1.00 97.69 73 SER A N 1
ATOM 541 C CA . SER A 1 73 ? -3.097 -0.464 -8.392 1.00 97.69 73 SER A CA 1
ATOM 542 C C . SER A 1 73 ? -3.369 -1.272 -9.661 1.00 97.69 73 SER A C 1
ATOM 544 O O . SER A 1 73 ? -3.856 -2.396 -9.563 1.00 97.69 73 SER A O 1
ATOM 546 N N . ALA A 1 74 ? -3.001 -0.744 -10.834 1.00 97.00 74 ALA A N 1
ATOM 547 C CA . ALA A 1 74 ? -3.110 -1.466 -12.100 1.00 97.00 74 ALA A CA 1
ATOM 548 C C . ALA A 1 74 ? -2.239 -2.733 -12.098 1.00 97.00 74 ALA A C 1
ATOM 550 O O . ALA A 1 74 ? -2.740 -3.818 -12.382 1.00 97.00 74 ALA A O 1
ATOM 551 N N . LEU A 1 75 ? -0.974 -2.618 -11.674 1.00 97.94 75 LEU A N 1
ATOM 552 C CA . LEU A 1 75 ? -0.069 -3.763 -11.521 1.00 97.94 75 LEU A CA 1
ATOM 553 C C . LEU A 1 75 ? -0.627 -4.820 -10.558 1.00 97.94 75 LEU A C 1
ATOM 555 O O . LEU A 1 75 ? -0.566 -6.008 -10.854 1.00 97.94 75 LEU A O 1
ATOM 559 N N . ALA A 1 76 ? -1.185 -4.414 -9.415 1.00 97.69 76 ALA A N 1
ATOM 560 C CA . ALA A 1 76 ? -1.756 -5.342 -8.438 1.00 97.69 76 ALA A CA 1
ATOM 561 C C . ALA A 1 76 ? -3.023 -6.052 -8.938 1.00 97.69 76 ALA A C 1
ATOM 563 O O . ALA A 1 76 ? -3.306 -7.163 -8.489 1.00 97.69 76 ALA A O 1
ATOM 564 N N . ALA A 1 77 ? -3.776 -5.425 -9.845 1.00 96.69 77 ALA A N 1
ATOM 565 C CA . ALA A 1 77 ? -4.921 -6.043 -10.505 1.00 96.69 77 ALA A CA 1
ATOM 566 C C . ALA A 1 77 ? -4.491 -7.017 -11.614 1.00 96.69 77 ALA A C 1
ATOM 568 O O . ALA A 1 77 ? -5.087 -8.082 -11.746 1.00 96.69 77 ALA A O 1
ATOM 569 N N . GLU A 1 78 ? -3.457 -6.671 -12.386 1.00 96.44 78 GLU A N 1
ATOM 570 C CA . GLU A 1 78 ? -2.925 -7.508 -13.470 1.00 96.44 78 GLU A CA 1
ATOM 571 C C . GLU A 1 78 ? -2.141 -8.719 -12.944 1.00 96.44 78 GLU A C 1
ATOM 573 O O . GLU A 1 78 ? -2.231 -9.812 -13.500 1.00 96.44 78 GLU A O 1
ATOM 578 N N . PHE A 1 79 ? -1.425 -8.548 -11.830 1.00 95.94 79 PHE A N 1
ATOM 579 C CA . PHE A 1 79 ? -0.603 -9.580 -11.197 1.00 95.94 79 PHE A CA 1
ATOM 580 C C . PHE A 1 79 ? -1.074 -9.852 -9.760 1.00 95.94 79 PHE A C 1
ATOM 582 O O . PHE A 1 79 ? -0.373 -9.548 -8.786 1.00 95.94 79 PHE A O 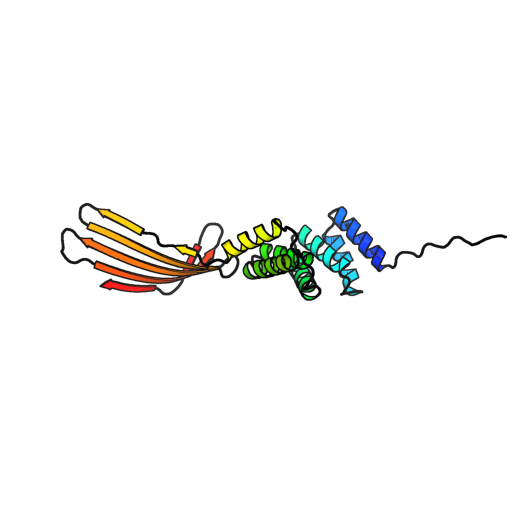1
ATOM 589 N N . PRO A 1 80 ? -2.276 -10.432 -9.599 1.00 96.06 80 PRO A N 1
ATOM 590 C CA . PRO A 1 80 ? -2.893 -10.618 -8.292 1.00 96.06 80 PRO A CA 1
ATOM 591 C C . PRO A 1 80 ? -2.125 -11.604 -7.393 1.00 96.06 80 PRO A C 1
ATOM 593 O O . PRO A 1 80 ? -2.227 -11.512 -6.168 1.00 96.06 80 PRO A O 1
ATOM 596 N N . ASP A 1 81 ? -1.320 -12.494 -7.975 1.00 95.94 81 ASP A N 1
ATOM 597 C CA . ASP A 1 81 ? -0.612 -13.567 -7.260 1.00 95.94 81 ASP A CA 1
ATOM 598 C C . ASP A 1 81 ? 0.898 -13.318 -7.110 1.00 95.94 81 ASP A C 1
ATOM 600 O O . ASP A 1 81 ? 1.646 -14.178 -6.646 1.00 95.94 81 ASP A O 1
ATOM 604 N N . ASP A 1 82 ? 1.363 -12.114 -7.446 1.00 96.12 82 ASP A N 1
ATOM 605 C CA . ASP A 1 82 ? 2.748 -11.706 -7.224 1.00 96.12 82 ASP A CA 1
ATOM 606 C C . ASP A 1 82 ? 2.897 -11.030 -5.852 1.00 96.12 82 ASP A C 1
ATOM 608 O O . ASP A 1 82 ? 2.423 -9.912 -5.619 1.00 96.12 82 ASP A O 1
ATOM 612 N N . SER A 1 83 ? 3.582 -11.704 -4.921 1.00 95.88 83 SER A N 1
ATOM 613 C CA . SER A 1 83 ? 3.743 -11.214 -3.547 1.00 95.88 83 SER A CA 1
ATOM 614 C C . SER A 1 83 ? 4.455 -9.860 -3.474 1.00 95.88 83 SER A C 1
ATOM 616 O O . SER A 1 83 ? 4.141 -9.047 -2.600 1.00 95.88 83 SER A O 1
ATOM 618 N N . ARG A 1 84 ? 5.403 -9.584 -4.380 1.00 95.56 84 ARG A N 1
ATOM 619 C CA . ARG A 1 84 ? 6.158 -8.324 -4.394 1.00 95.56 84 ARG A CA 1
ATOM 620 C C . ARG A 1 84 ? 5.280 -7.180 -4.878 1.00 95.56 84 ARG A C 1
ATOM 622 O O . ARG A 1 84 ? 5.268 -6.127 -4.248 1.00 95.56 84 ARG A O 1
ATOM 629 N N . ILE A 1 85 ? 4.499 -7.397 -5.935 1.00 97.50 85 ILE A N 1
ATOM 630 C CA . ILE A 1 85 ? 3.562 -6.381 -6.431 1.00 97.50 85 ILE A CA 1
ATOM 631 C C . ILE A 1 85 ? 2.514 -6.042 -5.366 1.00 97.50 85 ILE A C 1
ATOM 633 O O . ILE A 1 85 ? 2.258 -4.863 -5.119 1.00 97.50 85 ILE A O 1
ATOM 637 N N . GLN A 1 86 ? 1.960 -7.048 -4.681 1.00 98.00 86 GLN A N 1
ATOM 638 C CA . GLN A 1 86 ? 1.016 -6.817 -3.580 1.00 98.00 86 GLN A CA 1
ATOM 639 C C . GLN A 1 86 ? 1.664 -6.063 -2.407 1.00 98.00 86 GLN A C 1
ATOM 641 O O . GLN A 1 86 ? 1.031 -5.195 -1.807 1.00 98.00 86 GLN A O 1
ATOM 646 N N . THR A 1 87 ? 2.939 -6.338 -2.110 1.00 97.81 87 THR A N 1
ATOM 647 C CA . THR A 1 87 ? 3.699 -5.608 -1.080 1.00 97.81 87 THR A CA 1
ATOM 648 C C . THR A 1 87 ? 3.859 -4.137 -1.448 1.00 97.81 87 THR A C 1
ATOM 650 O O . THR A 1 87 ? 3.557 -3.259 -0.641 1.00 97.81 87 THR A O 1
ATOM 653 N N . ASP A 1 88 ? 4.298 -3.855 -2.673 1.00 97.62 88 ASP A N 1
ATOM 654 C CA . ASP A 1 88 ? 4.512 -2.486 -3.133 1.00 97.62 88 ASP A CA 1
ATOM 655 C C . ASP A 1 88 ? 3.193 -1.702 -3.237 1.00 97.62 88 ASP A C 1
ATOM 657 O O . ASP A 1 88 ? 3.145 -0.509 -2.930 1.00 97.62 88 ASP A O 1
ATOM 661 N N . TYR A 1 89 ? 2.096 -2.372 -3.605 1.00 98.38 89 TYR A N 1
ATOM 662 C CA . TYR A 1 89 ? 0.766 -1.771 -3.570 1.00 98.38 89 TYR A CA 1
ATOM 663 C C . TYR A 1 89 ? 0.318 -1.444 -2.137 1.00 98.38 89 TYR A C 1
ATOM 665 O O . TYR A 1 89 ? -0.195 -0.355 -1.881 1.00 98.38 89 TYR A O 1
ATOM 673 N N . GLY A 1 90 ? 0.583 -2.332 -1.175 1.00 97.56 90 GLY A N 1
ATOM 674 C CA . GLY A 1 90 ? 0.356 -2.048 0.243 1.00 97.56 90 GLY A CA 1
ATOM 675 C C . GLY A 1 90 ? 1.132 -0.823 0.734 1.00 97.56 90 GLY A C 1
ATOM 676 O O . GLY A 1 90 ? 0.559 0.022 1.421 1.00 97.56 90 GLY A O 1
ATOM 677 N N . ARG A 1 91 ? 2.394 -0.668 0.311 1.00 97.38 91 ARG A N 1
ATOM 678 C CA . ARG A 1 91 ? 3.247 0.478 0.679 1.00 97.38 91 ARG A CA 1
ATOM 679 C C . ARG A 1 91 ? 2.700 1.808 0.182 1.00 97.38 91 ARG A C 1
ATOM 681 O O . ARG A 1 91 ? 2.650 2.767 0.952 1.00 97.38 91 ARG A O 1
ATOM 688 N N . VAL A 1 92 ? 2.266 1.882 -1.077 1.00 97.19 92 VAL A N 1
ATOM 689 C CA . VAL A 1 92 ? 1.706 3.134 -1.603 1.00 97.19 92 VAL A CA 1
ATOM 690 C C . VAL A 1 92 ? 0.362 3.472 -0.950 1.00 97.19 92 VAL A C 1
ATOM 692 O O . VAL A 1 92 ? 0.127 4.637 -0.636 1.00 97.19 92 VAL A O 1
ATOM 695 N N . LEU A 1 93 ? -0.481 2.469 -0.661 1.00 95.19 93 LEU A N 1
ATOM 696 C CA . LEU A 1 93 ? -1.743 2.664 0.067 1.00 95.19 93 LEU A CA 1
ATOM 697 C C . LEU A 1 93 ? -1.511 3.159 1.493 1.00 95.19 93 LEU A C 1
ATOM 699 O O . LEU A 1 93 ? -2.217 4.038 1.983 1.00 95.19 93 LEU A O 1
ATOM 703 N N . GLU A 1 94 ? -0.498 2.619 2.157 1.00 92.06 94 GLU A N 1
ATOM 704 C CA . GLU A 1 94 ? -0.110 3.061 3.485 1.00 92.06 94 GLU A CA 1
ATOM 705 C C . GLU A 1 94 ? 0.350 4.524 3.473 1.00 92.06 94 GLU A C 1
ATOM 707 O O . GLU A 1 94 ? -0.115 5.318 4.291 1.00 92.06 94 GLU A O 1
ATOM 712 N N . ARG A 1 95 ? 1.211 4.906 2.519 1.00 91.75 95 ARG A N 1
ATOM 713 C CA . ARG A 1 95 ? 1.648 6.303 2.358 1.00 91.75 95 ARG A CA 1
ATOM 714 C C . ARG A 1 95 ? 0.499 7.239 1.985 1.00 91.75 95 ARG A C 1
ATOM 716 O O . ARG A 1 95 ? 0.529 8.401 2.379 1.00 91.75 95 ARG A O 1
ATOM 723 N N . SER A 1 96 ? -0.520 6.751 1.273 1.00 85.44 96 SER A N 1
ATOM 724 C CA . SER A 1 96 ? -1.741 7.514 0.985 1.00 85.44 96 SER A CA 1
ATOM 725 C C . SER A 1 96 ? -2.748 7.528 2.136 1.00 85.44 96 SER A C 1
ATOM 727 O O . SER A 1 96 ? -3.782 8.180 2.023 1.00 85.44 96 SER A O 1
ATOM 729 N N . GLY A 1 97 ? -2.468 6.830 3.241 1.00 82.88 97 GLY A N 1
ATOM 730 C CA . GLY A 1 97 ? -3.352 6.767 4.401 1.00 82.88 97 GLY A CA 1
ATOM 731 C C . GLY A 1 97 ? -4.611 5.916 4.195 1.00 82.88 97 GLY A C 1
ATOM 732 O O . GLY A 1 97 ? -5.582 6.068 4.937 1.00 82.88 97 GLY A O 1
ATOM 733 N N . GLU A 1 98 ? -4.594 5.026 3.202 1.00 87.12 98 GLU A N 1
ATOM 734 C CA . GLU A 1 98 ? -5.645 4.049 2.894 1.00 87.12 98 GLU A CA 1
ATOM 735 C C . GLU A 1 98 ? -5.398 2.759 3.686 1.00 87.12 98 GLU A C 1
ATOM 737 O O . GLU A 1 98 ? -5.167 1.679 3.139 1.00 87.12 98 GLU A O 1
ATOM 742 N N . GLU A 1 99 ? -5.391 2.880 5.011 1.00 83.56 99 GLU A N 1
ATOM 743 C CA . GLU A 1 99 ? -4.900 1.843 5.927 1.00 83.56 99 GLU A CA 1
ATOM 744 C C . GLU A 1 99 ? -5.659 0.508 5.837 1.00 83.56 99 GLU A C 1
ATOM 746 O O . GLU A 1 99 ? -5.005 -0.539 5.797 1.00 83.56 99 GLU A O 1
ATOM 751 N N . PRO A 1 100 ? -7.004 0.482 5.695 1.00 84.69 100 PRO A N 1
ATOM 752 C CA . PRO A 1 100 ? -7.717 -0.770 5.448 1.00 84.69 100 PRO A CA 1
ATOM 753 C C . PRO A 1 100 ? -7.301 -1.430 4.129 1.00 84.69 100 PRO A C 1
ATOM 755 O O . PRO A 1 100 ? -7.236 -2.656 4.036 1.00 84.69 100 PRO A O 1
ATOM 758 N N . GLY A 1 101 ? -7.018 -0.626 3.099 1.00 88.81 101 GLY A N 1
ATOM 759 C CA . GLY A 1 101 ? -6.515 -1.107 1.815 1.00 88.81 101 GLY A CA 1
ATOM 760 C C . GLY A 1 101 ? -5.111 -1.692 1.940 1.00 88.81 101 GLY A C 1
ATOM 761 O O . GLY A 1 101 ? -4.875 -2.811 1.483 1.00 88.81 101 GLY A O 1
ATOM 762 N N . ALA A 1 102 ? -4.210 -0.976 2.616 1.00 94.50 102 ALA A N 1
ATOM 763 C CA . ALA A 1 102 ? -2.846 -1.421 2.877 1.00 94.50 102 ALA A CA 1
ATOM 764 C C . ALA A 1 102 ? -2.826 -2.754 3.640 1.00 94.50 102 ALA A C 1
ATOM 766 O O . ALA A 1 102 ? -2.148 -3.694 3.227 1.00 94.50 102 ALA A O 1
ATOM 767 N N . LEU A 1 103 ? -3.647 -2.886 4.691 1.00 93.12 103 LEU A N 1
ATOM 768 C CA . LEU A 1 103 ? -3.778 -4.129 5.455 1.00 93.12 103 LEU A CA 1
ATOM 769 C C . LEU A 1 103 ? -4.203 -5.314 4.577 1.00 93.12 103 LEU A C 1
ATOM 771 O O . LEU A 1 103 ? -3.651 -6.408 4.709 1.00 93.12 103 LEU A O 1
ATOM 775 N N . ARG A 1 104 ? -5.174 -5.116 3.673 1.00 94.75 104 ARG A N 1
ATOM 776 C CA . ARG A 1 104 ? -5.608 -6.166 2.735 1.00 94.75 104 ARG A CA 1
ATOM 777 C C . ARG A 1 104 ? -4.483 -6.569 1.781 1.00 94.75 104 ARG A C 1
ATOM 779 O O . ARG A 1 104 ? -4.248 -7.764 1.610 1.00 94.75 104 ARG A O 1
ATOM 786 N N . ALA A 1 105 ? -3.777 -5.597 1.205 1.00 96.81 105 ALA A N 1
ATOM 787 C CA . ALA A 1 105 ? -2.673 -5.848 0.282 1.00 96.81 105 ALA A CA 1
ATOM 788 C C . ALA A 1 105 ? -1.510 -6.595 0.963 1.00 96.81 105 ALA A C 1
ATOM 790 O O . ALA A 1 105 ? -1.047 -7.612 0.448 1.00 96.81 105 ALA A O 1
ATOM 791 N N . TYR A 1 106 ? -1.105 -6.180 2.170 1.00 97.12 106 TYR A N 1
ATOM 792 C CA . TYR A 1 106 ? -0.053 -6.866 2.927 1.00 97.12 106 TYR A CA 1
ATOM 793 C C . TYR A 1 106 ? -0.442 -8.289 3.337 1.00 97.12 106 TYR A C 1
ATOM 795 O O . TYR A 1 106 ? 0.371 -9.203 3.204 1.00 97.12 106 TYR A O 1
ATOM 803 N N . ARG A 1 107 ? -1.690 -8.522 3.770 1.00 95.62 107 ARG A N 1
ATOM 804 C CA . ARG A 1 107 ? -2.186 -9.882 4.056 1.00 95.62 107 ARG A CA 1
ATOM 805 C C . ARG A 1 107 ? -2.135 -10.777 2.822 1.00 95.62 107 ARG A C 1
ATOM 807 O O . ARG A 1 107 ? -1.721 -11.929 2.927 1.00 95.62 107 ARG A O 1
ATOM 814 N N . ARG A 1 108 ? -2.505 -10.243 1.654 1.00 96.12 108 ARG A N 1
ATOM 815 C CA . ARG A 1 108 ? -2.409 -10.971 0.384 1.00 96.12 108 ARG A CA 1
ATOM 816 C C . ARG A 1 108 ? -0.956 -11.296 0.039 1.00 96.12 108 ARG A C 1
ATOM 818 O O . ARG A 1 108 ? -0.644 -12.455 -0.212 1.00 96.12 108 ARG A O 1
ATOM 825 N N . ALA A 1 109 ? -0.057 -10.315 0.111 1.00 97.12 109 ALA A N 1
ATOM 826 C CA . ALA A 1 109 ? 1.376 -10.529 -0.095 1.00 97.12 109 ALA A CA 1
ATOM 827 C C . ALA A 1 109 ? 1.944 -11.610 0.842 1.00 97.12 109 ALA A C 1
ATOM 829 O O . ALA A 1 109 ? 2.724 -12.467 0.417 1.00 97.12 109 ALA A O 1
ATOM 830 N N . ARG A 1 110 ? 1.515 -11.610 2.111 1.00 95.94 110 ARG A N 1
ATOM 831 C CA . ARG A 1 110 ? 1.937 -12.597 3.106 1.00 95.94 110 ARG A CA 1
ATOM 832 C C . ARG A 1 110 ? 1.445 -14.003 2.774 1.00 95.94 110 ARG A C 1
ATOM 834 O O . ARG A 1 110 ? 2.246 -14.934 2.836 1.00 95.94 110 ARG A O 1
ATOM 841 N N . ALA A 1 111 ? 0.181 -14.148 2.371 1.00 95.00 111 ALA A N 1
ATOM 842 C CA . ALA A 1 111 ? -0.389 -15.426 1.937 1.00 95.00 111 ALA A CA 1
ATOM 843 C C . ALA A 1 111 ? 0.347 -16.009 0.715 1.00 95.00 111 ALA A C 1
ATOM 845 O O . ALA A 1 111 ? 0.587 -17.210 0.650 1.00 95.00 111 ALA A O 1
ATOM 846 N N . LEU A 1 112 ? 0.780 -15.147 -0.210 1.00 95.38 112 LEU A N 1
ATOM 847 C CA . LEU A 1 112 ? 1.533 -15.530 -1.409 1.00 95.38 112 LEU A CA 1
ATOM 848 C C . LEU A 1 112 ? 3.010 -15.867 -1.132 1.00 95.38 112 LEU A C 1
ATOM 850 O O . LEU A 1 112 ? 3.689 -16.418 -1.993 1.00 95.38 112 LEU A O 1
ATOM 854 N N . SER A 1 113 ? 3.540 -15.568 0.059 1.00 89.62 113 SER A N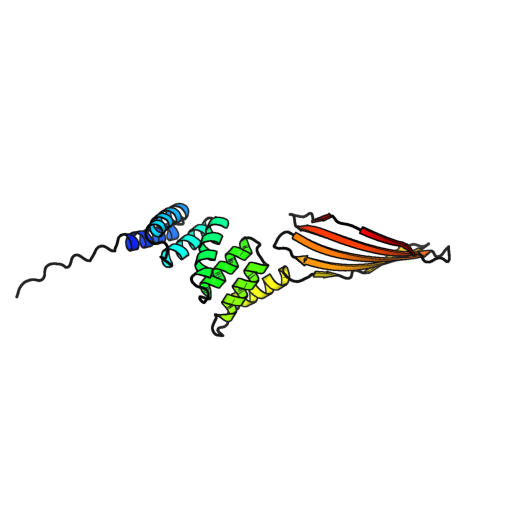 1
ATOM 855 C CA . SER A 1 113 ? 4.975 -15.713 0.364 1.00 89.62 113 SER A CA 1
ATOM 856 C C . SER A 1 113 ? 5.452 -17.164 0.590 1.00 89.62 113 SER A C 1
ATOM 858 O O . SER A 1 113 ? 6.575 -17.374 1.051 1.00 89.62 113 SER A O 1
ATOM 860 N N . ALA A 1 114 ? 4.644 -18.169 0.227 1.00 82.19 114 ALA A N 1
ATOM 861 C CA . ALA A 1 114 ? 4.980 -19.602 0.206 1.00 82.19 114 ALA A CA 1
ATOM 862 C C . ALA A 1 114 ? 5.624 -20.139 1.505 1.00 82.19 114 ALA A C 1
ATOM 864 O O . ALA A 1 114 ? 6.553 -20.939 1.465 1.00 82.19 114 ALA A O 1
ATOM 865 N N . GLY A 1 115 ? 5.178 -19.654 2.669 1.00 77.88 115 GLY A N 1
ATOM 866 C CA . GLY A 1 115 ? 5.705 -20.077 3.975 1.00 77.88 115 GLY A CA 1
ATOM 867 C C . GLY A 1 115 ? 7.112 -19.567 4.308 1.00 77.88 115 GLY A C 1
ATOM 868 O O . GLY A 1 115 ? 7.625 -19.866 5.384 1.00 77.88 115 GLY A O 1
ATOM 869 N N . ARG A 1 116 ? 7.734 -18.755 3.441 1.00 86.88 116 ARG A N 1
ATOM 870 C CA . ARG A 1 116 ? 9.003 -18.095 3.767 1.00 86.88 116 ARG A CA 1
ATOM 871 C C . ARG A 1 116 ? 8.794 -17.087 4.905 1.00 86.88 116 ARG A C 1
ATOM 873 O O . ARG A 1 116 ? 7.751 -16.418 4.940 1.00 86.88 116 ARG A O 1
ATOM 880 N N . PRO A 1 117 ? 9.757 -16.946 5.832 1.00 88.19 117 PRO A N 1
ATOM 881 C CA . PRO A 1 117 ? 9.750 -15.851 6.793 1.00 88.19 117 PRO A CA 1
ATOM 882 C C . PRO A 1 117 ? 9.687 -14.505 6.064 1.00 88.19 117 PRO A C 1
ATOM 884 O O . PRO A 1 117 ? 10.447 -14.269 5.126 1.00 88.19 117 PRO A O 1
ATOM 887 N N . ALA A 1 118 ? 8.770 -13.636 6.484 1.00 91.62 118 ALA A N 1
ATOM 888 C CA . ALA A 1 118 ? 8.577 -12.312 5.899 1.00 91.62 118 ALA A CA 1
ATOM 889 C C . ALA A 1 118 ? 8.359 -11.275 7.017 1.00 91.62 118 ALA A C 1
ATOM 891 O O . ALA A 1 118 ? 7.267 -10.714 7.122 1.00 91.62 118 ALA A O 1
ATOM 892 N N . PRO A 1 119 ? 9.376 -11.033 7.868 1.00 91.38 119 PRO A N 1
ATOM 893 C CA . PRO A 1 119 ? 9.238 -10.197 9.062 1.00 91.38 119 PRO A CA 1
ATOM 894 C C . PRO A 1 119 ? 8.771 -8.773 8.738 1.00 91.38 119 PRO A C 1
ATOM 896 O O . PRO A 1 119 ? 7.979 -8.210 9.485 1.00 91.38 119 PRO A O 1
ATOM 899 N N . ASP A 1 120 ? 9.177 -8.221 7.592 1.00 89.94 120 ASP A N 1
ATOM 900 C CA . ASP A 1 120 ? 8.739 -6.894 7.148 1.00 89.94 120 ASP A CA 1
ATOM 901 C C . ASP A 1 120 ? 7.231 -6.839 6.861 1.00 89.94 120 ASP A C 1
ATOM 903 O O . ASP A 1 120 ? 6.568 -5.853 7.185 1.00 89.94 120 ASP A O 1
ATOM 907 N N . LEU A 1 121 ? 6.674 -7.902 6.266 1.00 94.12 121 LEU A N 1
ATOM 908 C CA . LEU A 1 121 ? 5.233 -8.010 6.026 1.00 94.12 121 LEU A CA 1
ATOM 909 C C . LEU A 1 121 ? 4.481 -8.233 7.332 1.00 94.12 121 LEU A C 1
ATOM 911 O O . LEU A 1 121 ? 3.446 -7.606 7.540 1.00 94.12 121 LEU A O 1
ATOM 915 N N . ASP A 1 122 ? 5.005 -9.083 8.212 1.00 92.12 122 ASP A N 1
ATOM 916 C CA . ASP A 1 122 ? 4.399 -9.353 9.515 1.00 92.12 122 ASP A CA 1
ATOM 917 C C . ASP A 1 122 ? 4.354 -8.064 10.364 1.00 92.12 122 ASP A C 1
ATOM 919 O O . ASP A 1 122 ? 3.295 -7.688 10.868 1.00 92.12 122 ASP A O 1
ATOM 923 N N . ALA A 1 123 ? 5.447 -7.296 10.405 1.00 87.50 123 ALA A N 1
ATOM 924 C CA . ALA A 1 123 ? 5.501 -5.992 11.066 1.00 87.50 123 ALA A CA 1
ATOM 925 C C . ALA A 1 123 ? 4.553 -4.962 10.427 1.00 87.50 123 ALA A C 1
ATOM 927 O O . ALA A 1 123 ? 3.887 -4.204 11.137 1.00 87.50 123 ALA A O 1
ATOM 928 N N . ALA A 1 124 ? 4.456 -4.923 9.093 1.00 90.00 124 ALA A N 1
ATOM 929 C CA . ALA A 1 124 ? 3.516 -4.043 8.402 1.00 90.00 124 ALA A CA 1
ATOM 930 C C . ALA A 1 124 ? 2.054 -4.409 8.705 1.00 90.00 124 ALA A C 1
ATOM 932 O O . ALA A 1 124 ? 1.237 -3.519 8.943 1.00 90.00 124 ALA A O 1
ATOM 933 N N . ILE A 1 125 ? 1.725 -5.703 8.754 1.00 91.56 125 ILE A N 1
ATOM 934 C CA . ILE A 1 125 ? 0.390 -6.196 9.105 1.00 91.56 125 ILE A CA 1
ATOM 935 C C . ILE A 1 125 ? 0.039 -5.818 10.540 1.00 91.56 125 ILE A C 1
ATOM 937 O O . ILE A 1 125 ? -1.043 -5.275 10.751 1.00 91.56 125 ILE A O 1
ATOM 941 N N . GLU A 1 126 ? 0.920 -6.061 11.511 1.00 82.00 126 GLU A N 1
ATOM 942 C CA . GLU A 1 126 ? 0.658 -5.707 12.913 1.00 82.00 126 GLU A CA 1
ATOM 943 C C . GLU A 1 126 ? 0.493 -4.200 13.095 1.00 82.00 126 GLU A C 1
ATOM 945 O O . GLU A 1 126 ? -0.464 -3.733 13.716 1.00 82.00 126 GLU A O 1
ATOM 950 N N . ARG A 1 127 ? 1.349 -3.414 12.442 1.00 84.75 127 ARG A N 1
ATOM 951 C CA . ARG A 1 127 ? 1.232 -1.958 12.446 1.00 84.75 127 ARG A CA 1
ATOM 952 C C . ARG A 1 127 ? -0.086 -1.481 11.831 1.00 84.75 127 ARG A C 1
ATOM 954 O O . ARG A 1 127 ? -0.718 -0.598 12.398 1.00 84.75 127 ARG A O 1
ATOM 961 N N . MET A 1 128 ? -0.532 -2.051 10.708 1.00 85.81 128 MET A N 1
ATOM 962 C CA . MET A 1 128 ? -1.824 -1.702 10.098 1.00 85.81 128 MET A CA 1
ATOM 963 C C . MET A 1 128 ? -3.023 -2.203 10.910 1.00 85.81 128 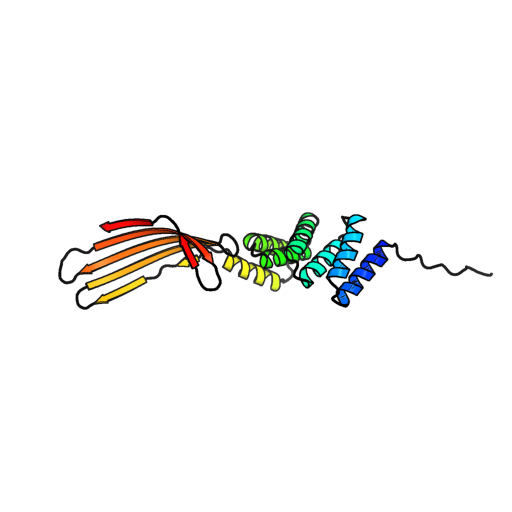MET A C 1
ATOM 965 O O . MET A 1 128 ? -4.030 -1.504 10.989 1.00 85.81 128 MET A O 1
ATOM 969 N N . LYS A 1 129 ? -2.933 -3.374 11.552 1.00 78.12 129 LYS A N 1
ATOM 970 C CA . LYS A 1 129 ? -3.958 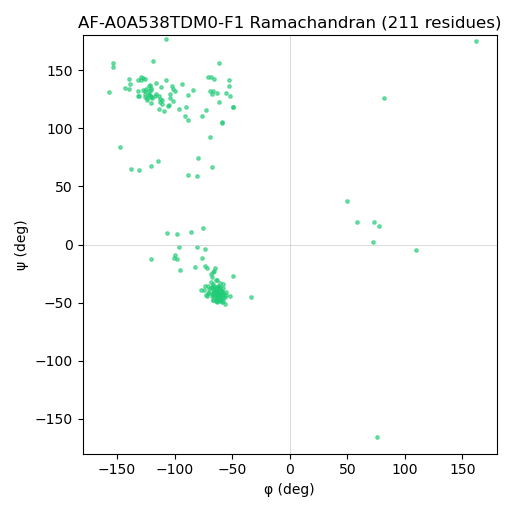-3.852 12.491 1.00 78.12 129 LYS A CA 1
ATOM 971 C C . LYS A 1 129 ? -4.154 -2.850 13.623 1.00 78.12 129 LYS A C 1
ATOM 973 O O . LYS A 1 129 ? -5.286 -2.458 13.856 1.00 78.12 129 LYS A O 1
ATOM 978 N N . GLY A 1 130 ? -3.076 -2.375 14.248 1.00 70.06 130 GLY A N 1
ATOM 979 C CA . GLY A 1 130 ? -3.166 -1.378 15.318 1.00 70.06 130 GLY A CA 1
ATOM 980 C C . GLY A 1 130 ? -3.867 -0.085 14.888 1.00 70.06 130 GLY A C 1
ATOM 981 O O . GLY A 1 130 ? -4.649 0.463 15.651 1.00 70.06 130 GLY A O 1
ATOM 982 N N . ARG A 1 131 ? -3.656 0.374 13.647 1.00 73.56 131 ARG A N 1
ATOM 983 C CA . ARG A 1 131 ? -4.305 1.601 13.147 1.00 73.56 131 ARG A CA 1
ATOM 984 C C . ARG A 1 131 ? -5.737 1.410 12.645 1.00 73.56 131 ARG A C 1
ATOM 986 O O . ARG A 1 131 ? -6.483 2.376 12.547 1.00 73.56 131 ARG A O 1
ATOM 993 N N . THR A 1 132 ? -6.118 0.174 12.324 1.00 68.50 132 THR A N 1
ATOM 994 C CA . THR A 1 132 ? -7.472 -0.184 11.862 1.00 68.50 132 THR A CA 1
ATOM 995 C C . THR A 1 132 ? -8.345 -0.781 12.969 1.00 68.50 132 THR A C 1
ATOM 997 O O . THR A 1 132 ? -9.543 -0.972 12.761 1.00 68.50 132 THR A O 1
ATOM 1000 N N . ALA A 1 133 ? -7.764 -1.086 14.132 1.00 61.56 133 ALA A N 1
ATOM 1001 C CA . ALA A 1 133 ? -8.468 -1.659 15.266 1.00 61.56 133 ALA A CA 1
ATOM 1002 C C . ALA A 1 133 ? -9.404 -0.629 15.916 1.00 61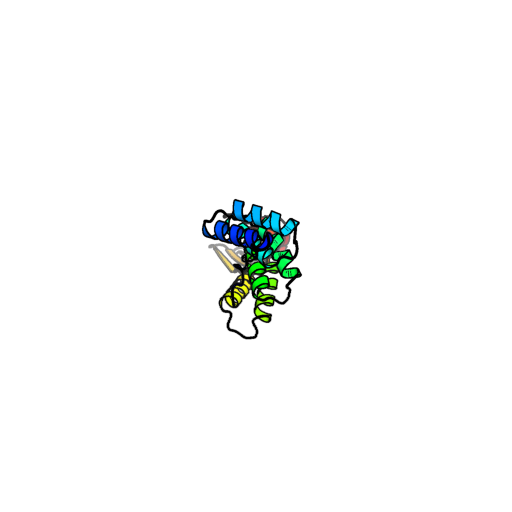.56 133 ALA A C 1
ATOM 1004 O O . ALA A 1 133 ? -9.055 0.551 15.997 1.00 61.56 133 ALA A O 1
ATOM 1005 N N . PRO A 1 134 ? -10.573 -1.065 16.413 1.00 58.62 134 PRO A N 1
ATOM 1006 C CA . PRO A 1 134 ? -11.379 -0.234 17.284 1.00 58.62 134 PRO A CA 1
ATOM 1007 C C . PRO A 1 134 ? -10.622 0.072 18.582 1.00 58.62 134 PRO A C 1
ATOM 1009 O O . PRO A 1 134 ? -10.114 -0.845 19.228 1.00 58.62 134 PRO A O 1
ATOM 1012 N N . GLU A 1 135 ? -10.562 1.338 18.980 1.00 53.94 135 GLU A N 1
ATOM 1013 C CA . GLU A 1 135 ? -10.013 1.734 20.282 1.00 53.94 135 GLU A CA 1
ATOM 1014 C C . GLU A 1 135 ? -11.136 1.710 21.319 1.00 53.94 135 GLU A C 1
ATOM 1016 O O . GLU A 1 135 ? -12.180 2.311 21.079 1.00 53.94 135 GLU A O 1
ATOM 1021 N N . VAL A 1 136 ? -10.939 1.034 22.456 1.00 53.06 136 VAL A N 1
ATOM 1022 C CA . VAL A 1 136 ? -11.893 1.022 23.576 1.00 53.06 136 VAL A CA 1
ATOM 1023 C C . VAL A 1 136 ? -11.210 1.570 24.824 1.00 53.06 136 VAL A C 1
ATOM 1025 O O . VAL A 1 136 ? -10.142 1.093 25.199 1.00 53.06 136 VAL A O 1
ATOM 1028 N N . GLY A 1 137 ? -11.811 2.572 25.464 1.00 53.50 137 GLY A N 1
ATOM 1029 C CA . GLY A 1 137 ? -11.284 3.192 26.682 1.00 53.50 137 GLY A CA 1
ATOM 1030 C C . GLY A 1 137 ? -12.351 3.262 27.761 1.00 53.50 137 GLY A C 1
ATOM 1031 O O . GLY A 1 137 ? -13.504 3.527 27.437 1.00 53.50 137 GLY A O 1
ATOM 1032 N N . ALA A 1 138 ? -11.972 3.028 29.020 1.00 54.25 138 ALA A N 1
ATOM 1033 C CA . ALA A 1 138 ? -12.871 3.123 30.168 1.00 54.25 138 ALA A CA 1
ATOM 1034 C C . ALA A 1 138 ? -12.275 3.968 31.319 1.00 54.25 138 ALA A C 1
ATOM 1036 O O . ALA A 1 138 ? -11.940 3.407 32.366 1.00 54.25 138 ALA A O 1
ATOM 1037 N N . PRO A 1 139 ? -12.021 5.281 31.138 1.00 58.75 139 PRO A N 1
ATOM 1038 C CA . PRO A 1 139 ? -11.437 6.084 32.205 1.00 58.75 139 PRO A CA 1
ATOM 1039 C C . PRO A 1 139 ? -12.417 6.288 33.369 1.00 58.75 139 PRO A C 1
ATOM 1041 O O . PRO A 1 139 ? -13.570 6.674 33.183 1.00 58.75 139 PRO A O 1
ATOM 1044 N N . LEU A 1 140 ? -11.915 6.063 34.584 1.00 48.41 140 LEU A N 1
ATOM 1045 C CA . LEU A 1 140 ? -12.561 6.432 35.841 1.00 48.41 140 LEU A CA 1
ATOM 1046 C C . LEU A 1 140 ? -11.932 7.732 36.342 1.00 48.41 140 LEU A C 1
ATOM 1048 O O . LEU A 1 140 ? -10.708 7.846 36.406 1.00 48.41 140 LEU A O 1
ATOM 1052 N N . SER A 1 141 ? -12.759 8.697 36.724 1.00 54.28 141 SER A N 1
ATOM 1053 C CA . SER A 1 141 ? -12.323 9.906 37.422 1.00 54.28 141 SER A CA 1
ATOM 1054 C C . SER A 1 141 ? -13.121 10.067 38.706 1.00 54.28 141 SER A C 1
ATOM 1056 O O . SER A 1 141 ? -14.347 9.991 38.689 1.00 54.28 141 SER A O 1
ATOM 1058 N N . VAL A 1 142 ? -12.420 10.281 39.819 1.00 58.19 142 VAL A N 1
ATOM 1059 C CA . VAL A 1 142 ? -13.008 10.522 41.141 1.00 58.19 142 VAL A CA 1
ATOM 1060 C C . VAL A 1 142 ? -12.538 11.890 41.609 1.00 58.19 142 VAL A C 1
ATOM 1062 O O . VAL A 1 142 ? -11.338 12.157 41.632 1.00 58.19 142 VAL A O 1
ATOM 1065 N N . MET A 1 143 ? -13.481 12.752 41.968 1.00 51.12 143 MET A N 1
ATOM 1066 C CA . MET A 1 143 ? -13.216 14.078 42.504 1.00 51.12 143 MET A CA 1
ATOM 1067 C C . MET A 1 143 ? -13.915 14.190 43.854 1.00 51.12 143 MET A C 1
ATOM 1069 O O . MET A 1 143 ? -15.116 13.955 43.962 1.00 51.12 143 MET A O 1
ATOM 1073 N N . SER A 1 144 ? -13.152 14.513 44.891 1.00 47.59 144 SER A N 1
ATOM 1074 C CA . SER A 1 144 ? -13.681 14.696 46.239 1.00 47.59 144 SER A CA 1
ATOM 1075 C C . SER A 1 144 ? -13.334 16.093 46.724 1.00 47.59 144 SER A C 1
ATOM 1077 O O . SER A 1 144 ? -12.179 16.505 46.650 1.00 47.59 144 SER A O 1
ATOM 1079 N N . ASP A 1 145 ? -14.337 16.776 47.255 1.00 55.78 145 ASP A N 1
ATOM 1080 C CA . ASP A 1 145 ? -14.228 18.038 47.983 1.00 55.78 145 ASP A CA 1
ATOM 1081 C C . ASP A 1 145 ? -14.747 17.802 49.426 1.00 55.78 145 ASP A C 1
ATOM 1083 O O . ASP A 1 145 ? -15.444 16.802 49.659 1.00 55.78 145 ASP A O 1
ATOM 1087 N N . PRO A 1 146 ? -14.378 18.620 50.434 1.00 65.12 146 PRO A N 1
ATOM 1088 C CA . PRO A 1 146 ? -15.004 18.627 51.756 1.00 65.12 146 PRO A CA 1
ATOM 1089 C C . PRO A 1 146 ? -16.515 18.322 51.778 1.00 65.12 146 PRO A C 1
ATOM 1091 O O . PRO A 1 146 ? -16.918 17.451 52.559 1.00 65.12 146 PRO A O 1
ATOM 1094 N N . ASP A 1 147 ? -17.311 18.915 50.881 1.00 56.44 147 ASP A N 1
ATOM 1095 C CA . ASP A 1 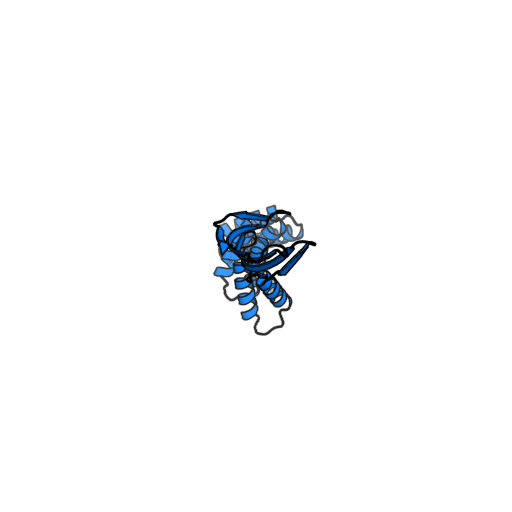147 ? -18.785 18.858 50.937 1.00 56.44 147 ASP A CA 1
ATOM 1096 C C . ASP A 1 147 ? -19.448 17.834 49.989 1.00 56.44 147 ASP A C 1
ATOM 1098 O O . ASP A 1 147 ? -20.637 17.533 50.138 1.00 56.44 147 ASP A O 1
ATOM 1102 N N . ALA A 1 148 ? -18.704 17.247 49.043 1.00 56.16 148 ALA A N 1
ATOM 1103 C CA . ALA A 1 148 ? -19.259 16.317 48.055 1.00 56.16 148 ALA A CA 1
ATOM 1104 C C . ALA A 1 148 ? -18.238 15.308 47.511 1.00 56.16 148 ALA A C 1
ATOM 1106 O O . ALA A 1 148 ? -17.025 15.540 47.482 1.00 56.16 148 ALA A O 1
ATOM 1107 N N . THR A 1 149 ? -18.742 14.178 47.021 1.00 55.59 149 THR A N 1
ATOM 1108 C CA . THR A 1 149 ? -17.955 13.194 46.274 1.00 55.59 149 THR A CA 1
ATOM 1109 C C . THR A 1 149 ? -18.611 12.953 44.925 1.00 55.59 149 THR A C 1
ATOM 1111 O O . THR A 1 149 ? -19.793 12.641 44.850 1.00 55.59 149 THR A O 1
ATOM 1114 N N . ALA A 1 150 ? -17.841 13.102 43.851 1.00 52.88 150 ALA A N 1
ATOM 1115 C CA . ALA A 1 150 ? -18.286 12.831 42.495 1.00 52.88 150 ALA A CA 1
ATOM 1116 C C . ALA A 1 150 ? -17.395 11.767 41.855 1.00 52.88 150 ALA A C 1
ATOM 1118 O O . ALA A 1 150 ? -16.166 11.800 41.962 1.00 52.88 150 ALA A O 1
ATOM 1119 N N . SER A 1 151 ? -18.016 10.834 41.147 1.00 58.09 151 SER A N 1
ATOM 1120 C CA . SER A 1 151 ? -17.323 9.864 40.311 1.00 58.09 151 SER A CA 1
ATOM 1121 C C . SER A 1 151 ? -17.909 9.883 38.908 1.00 58.09 151 SER A C 1
ATOM 1123 O O . SER A 1 151 ? -19.110 10.064 38.717 1.00 58.09 151 SER A O 1
ATOM 1125 N N . SER A 1 152 ? -17.052 9.719 37.908 1.00 55.97 152 SER A N 1
ATOM 1126 C CA . SER A 1 152 ? -17.476 9.531 36.528 1.00 55.97 152 SER A CA 1
ATOM 1127 C C . SER A 1 152 ? -16.741 8.350 35.921 1.00 55.97 152 SER A C 1
ATOM 1129 O O . SER A 1 152 ? -15.523 8.220 36.053 1.00 55.97 152 SER A O 1
ATOM 1131 N N . VAL A 1 153 ? -17.497 7.478 35.265 1.00 60.59 153 VAL A N 1
ATOM 1132 C CA . VAL A 1 153 ? -16.966 6.421 34.412 1.00 60.59 153 VAL A CA 1
ATOM 1133 C C . VAL A 1 153 ? -17.296 6.809 32.987 1.00 60.59 153 VAL A C 1
ATOM 1135 O O . VAL A 1 153 ? -18.462 6.873 32.596 1.00 60.59 153 VAL A O 1
ATOM 1138 N N . GLN A 1 154 ? -16.261 7.069 32.206 1.00 63.06 154 GLN A N 1
ATOM 1139 C CA . GLN A 1 154 ? -16.374 7.165 30.765 1.00 63.06 154 GLN A CA 1
ATOM 1140 C C . GLN A 1 154 ? -16.060 5.806 30.172 1.00 63.06 154 GLN A C 1
ATOM 1142 O O . GLN A 1 154 ? -15.130 5.144 30.607 1.00 63.06 154 GLN A O 1
ATOM 1147 N N . THR A 1 155 ? -16.824 5.395 29.173 1.00 61.38 155 THR A N 1
ATOM 1148 C CA . THR A 1 155 ? -16.496 4.287 28.284 1.00 61.38 155 THR A CA 1
ATOM 1149 C C . THR A 1 155 ? -16.640 4.775 26.856 1.00 61.38 155 THR A C 1
ATOM 1151 O O . THR A 1 155 ? -17.503 5.596 26.558 1.00 61.38 155 THR A O 1
ATOM 1154 N N . GLY A 1 156 ? -15.792 4.318 25.953 1.00 62.75 156 GLY A N 1
ATOM 1155 C CA . GLY A 1 156 ? -15.893 4.720 24.562 1.00 62.75 156 GLY A CA 1
ATOM 1156 C C . GLY A 1 156 ? -15.321 3.688 23.630 1.00 62.75 156 GLY A C 1
ATOM 1157 O O . GLY A 1 156 ? -14.428 2.941 24.017 1.00 62.75 156 GLY A O 1
ATOM 1158 N N . ALA A 1 157 ? -15.840 3.671 22.410 1.00 65.56 157 ALA A N 1
ATOM 1159 C CA . ALA A 1 157 ? -15.312 2.897 21.304 1.00 65.56 157 ALA A CA 1
ATOM 1160 C C . ALA A 1 157 ? -15.104 3.821 20.100 1.00 65.56 157 ALA A C 1
ATOM 1162 O O . ALA A 1 157 ? -16.004 4.584 19.750 1.00 65.56 157 ALA A O 1
ATOM 1163 N N . ALA A 1 158 ? -13.949 3.744 19.444 1.00 64.50 158 ALA A N 1
ATOM 1164 C CA . ALA A 1 158 ? -13.657 4.502 18.234 1.00 64.50 158 ALA A CA 1
ATOM 1165 C C . ALA A 1 158 ? -13.287 3.575 17.081 1.00 64.50 158 ALA A C 1
ATOM 1167 O O . ALA A 1 158 ? -12.412 2.731 17.219 1.00 64.50 158 ALA A O 1
ATOM 1168 N N . ILE A 1 159 ? -13.928 3.757 15.929 1.00 67.62 159 ILE A N 1
ATOM 1169 C CA . ILE A 1 159 ? -13.657 3.018 14.698 1.00 67.62 159 ILE A CA 1
ATOM 1170 C C . ILE A 1 159 ? -12.902 3.943 13.734 1.00 67.62 159 ILE A C 1
ATOM 1172 O O . ILE A 1 159 ? -13.442 4.984 13.347 1.00 67.62 159 ILE A O 1
ATOM 1176 N N . PRO A 1 160 ? -11.674 3.600 13.317 1.00 63.91 160 PRO A N 1
ATOM 1177 C CA . PRO A 1 160 ? -10.945 4.362 12.307 1.00 63.91 160 PRO A CA 1
ATOM 1178 C C . PRO A 1 160 ? -11.621 4.275 10.930 1.00 63.91 160 PRO A C 1
ATOM 1180 O O . PRO A 1 160 ? -11.942 3.198 10.430 1.00 63.91 160 PRO A O 1
ATOM 1183 N N . LEU A 1 161 ? -11.797 5.432 10.294 1.00 65.69 161 LEU A N 1
ATOM 1184 C CA . LEU A 1 161 ? -12.313 5.623 8.937 1.00 65.69 161 LEU A CA 1
ATOM 1185 C C . LEU A 1 161 ? -11.195 6.205 8.056 1.00 65.69 161 LEU A C 1
ATOM 1187 O O . LEU A 1 161 ? -11.189 7.383 7.687 1.00 65.69 161 LEU A O 1
ATOM 1191 N N . GLY A 1 162 ? -10.208 5.362 7.748 1.00 63.50 162 GLY A N 1
ATOM 1192 C CA . GLY A 1 162 ? -8.974 5.773 7.071 1.00 63.50 162 GLY A CA 1
ATOM 1193 C C . GLY A 1 162 ? -8.009 6.515 8.004 1.00 63.50 162 GLY A C 1
ATOM 1194 O O . GLY A 1 162 ? -8.164 6.498 9.218 1.00 63.50 162 GLY A O 1
ATOM 1195 N N . SER A 1 163 ? -7.000 7.181 7.437 1.00 62.59 163 SER A N 1
ATOM 1196 C CA . SER A 1 163 ? -5.890 7.773 8.213 1.00 62.59 163 SER A CA 1
ATOM 1197 C C . SER A 1 163 ? -6.220 9.018 9.042 1.00 62.59 163 SER A C 1
ATOM 1199 O O . SER A 1 163 ? -5.449 9.387 9.928 1.00 62.59 163 SER A O 1
ATOM 1201 N N . ARG A 1 164 ? -7.308 9.730 8.726 1.00 61.03 164 ARG A N 1
ATOM 1202 C CA . ARG A 1 164 ? -7.589 11.063 9.298 1.00 61.03 164 ARG A CA 1
ATOM 1203 C C . ARG A 1 164 ? -8.890 11.161 10.070 1.00 61.03 164 ARG A C 1
ATOM 1205 O O . ARG A 1 164 ? -9.083 12.171 10.744 1.00 61.03 164 ARG A O 1
ATOM 1212 N N . HIS A 1 165 ? -9.768 10.171 9.974 1.00 63.16 165 HIS A N 1
ATOM 1213 C CA . HIS A 1 165 ? -11.094 10.234 10.575 1.00 63.16 165 HIS A CA 1
ATOM 1214 C C . HIS A 1 165 ? -11.327 9.025 11.473 1.00 63.16 165 HIS A C 1
ATOM 1216 O O . HIS A 1 165 ? -10.921 7.920 11.137 1.00 63.16 165 HIS A O 1
ATOM 1222 N N . HIS A 1 166 ? -12.010 9.231 12.592 1.00 65.06 166 HIS A N 1
ATOM 1223 C CA . HIS A 1 166 ? -12.516 8.167 13.450 1.00 65.06 166 HIS A CA 1
ATOM 1224 C C . HIS A 1 166 ? -13.978 8.460 13.773 1.00 65.06 166 HIS A C 1
ATOM 1226 O O . HIS A 1 166 ? -14.349 9.614 13.983 1.00 65.06 166 HIS A O 1
ATOM 1232 N N . LEU A 1 167 ? -14.807 7.426 13.819 1.00 69.88 167 LEU A N 1
ATOM 1233 C CA . LEU A 1 167 ? -16.144 7.505 14.390 1.00 69.88 167 LEU A CA 1
ATOM 1234 C C . LEU A 1 167 ? -16.062 7.021 15.834 1.00 69.88 167 LEU A C 1
ATOM 1236 O O . LEU A 1 167 ? -15.727 5.863 16.052 1.00 69.88 167 LEU A O 1
ATOM 1240 N N . ALA A 1 168 ? -16.345 7.884 16.802 1.00 67.50 168 ALA A N 1
ATOM 1241 C CA . ALA A 1 168 ? -16.264 7.554 18.219 1.00 67.50 168 ALA A CA 1
ATOM 1242 C C . ALA A 1 168 ? -17.636 7.635 18.890 1.00 67.50 168 ALA A C 1
ATOM 1244 O O . ALA A 1 168 ? -18.335 8.641 18.766 1.00 67.50 168 ALA A O 1
ATOM 1245 N N . LEU A 1 169 ? -17.997 6.583 19.619 1.00 68.69 169 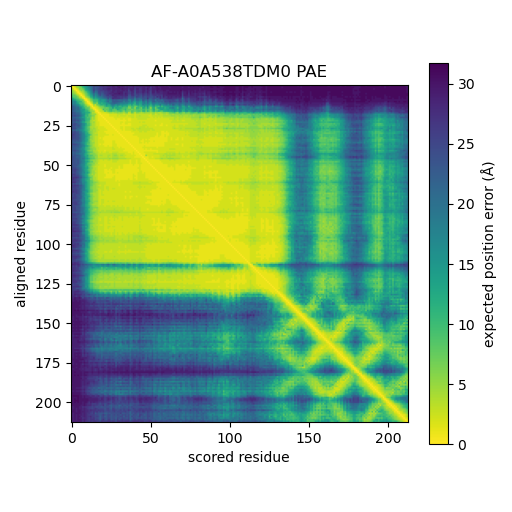LEU A N 1
ATOM 1246 C CA . LEU A 1 169 ? -19.119 6.548 20.547 1.00 68.69 169 LEU A CA 1
ATOM 1247 C C . LEU A 1 169 ? -18.562 6.637 21.966 1.00 68.69 169 LEU A C 1
ATOM 1249 O O . LEU A 1 169 ? -17.663 5.877 22.318 1.00 68.69 169 LEU A O 1
ATOM 1253 N N . LEU A 1 170 ? -19.096 7.549 22.768 1.00 70.75 170 LEU A N 1
ATOM 1254 C CA . LEU A 1 170 ? -18.732 7.750 24.165 1.00 70.75 170 LEU A CA 1
ATOM 1255 C C . LEU A 1 170 ? -19.990 7.654 25.026 1.00 70.75 170 LEU A C 1
ATOM 1257 O O . LEU A 1 170 ? -21.013 8.255 24.708 1.00 70.75 170 LEU A O 1
ATOM 1261 N N . ALA A 1 171 ? -19.895 6.912 26.119 1.00 65.12 171 ALA A N 1
ATOM 1262 C CA . ALA A 1 171 ? -20.886 6.838 27.173 1.00 65.12 171 ALA A CA 1
ATOM 1263 C C . ALA A 1 171 ? -20.232 7.286 28.480 1.00 65.12 171 ALA A C 1
ATOM 1265 O O . ALA A 1 171 ? -19.239 6.702 28.908 1.00 65.12 171 ALA A O 1
ATOM 1266 N N . THR A 1 172 ? -20.778 8.317 29.113 1.00 67.94 172 THR A N 1
ATOM 1267 C CA . THR A 1 172 ? -20.326 8.805 30.417 1.00 67.94 172 THR A CA 1
ATOM 1268 C C . THR A 1 172 ? -21.431 8.569 31.429 1.00 67.94 172 THR A C 1
ATOM 1270 O O . THR A 1 172 ? -22.558 8.991 31.194 1.00 67.94 172 THR A O 1
ATOM 1273 N N . ARG A 1 173 ? -21.122 7.926 32.553 1.00 69.31 173 ARG A N 1
ATOM 1274 C CA . ARG A 1 173 ? -22.005 7.880 33.721 1.00 69.31 173 ARG A CA 1
ATOM 1275 C C . ARG A 1 173 ? -21.348 8.655 34.850 1.00 69.31 173 ARG A C 1
ATOM 1277 O O . ARG A 1 173 ? -20.226 8.326 35.228 1.00 69.31 173 ARG A O 1
ATOM 1284 N N . CYS A 1 174 ? -22.036 9.658 35.372 1.00 65.88 174 CYS A N 1
ATOM 1285 C CA . CYS A 1 174 ? -21.615 10.439 36.526 1.00 65.88 174 CYS A CA 1
ATOM 1286 C C . CYS A 1 174 ? -22.546 10.142 37.703 1.00 65.88 174 CYS A C 1
ATOM 1288 O O . CYS A 1 174 ? -23.763 10.120 37.531 1.00 65.88 174 CYS A O 1
ATOM 1290 N N . ALA A 1 175 ? -21.971 9.948 38.884 1.00 68.62 175 ALA A N 1
ATOM 1291 C CA . ALA A 1 175 ? -22.686 9.857 40.151 1.00 68.62 175 ALA A CA 1
ATOM 1292 C C . ALA A 1 175 ? -22.086 10.881 41.118 1.00 68.62 175 ALA A C 1
ATOM 1294 O O . ALA A 1 175 ? -20.858 10.972 41.233 1.00 68.62 175 ALA A O 1
ATOM 1295 N N . ALA A 1 176 ? -22.937 11.662 41.777 1.00 67.44 176 ALA A N 1
ATOM 1296 C CA . ALA A 1 176 ? -22.522 12.660 42.750 1.00 67.44 176 ALA A CA 1
ATOM 1297 C C . ALA A 1 176 ? -23.347 12.542 44.034 1.00 67.44 176 ALA A C 1
ATOM 1299 O O . ALA A 1 176 ? -24.575 12.599 43.988 1.00 67.44 176 ALA A O 1
ATOM 1300 N N . ASP A 1 177 ? -22.639 12.454 45.159 1.00 67.12 177 ASP A N 1
ATOM 1301 C CA . ASP A 1 177 ? -23.203 12.398 46.502 1.00 67.12 177 ASP A CA 1
ATOM 1302 C C . ASP A 1 177 ? -22.811 13.669 47.261 1.00 67.12 177 ASP A C 1
ATOM 1304 O O . ASP A 1 177 ? -21.628 13.938 47.511 1.00 67.12 177 ASP A O 1
ATOM 1308 N N . ALA A 1 178 ? -23.808 14.465 47.636 1.00 64.19 178 ALA A N 1
ATOM 1309 C CA . ALA A 1 178 ? -23.616 15.591 48.538 1.00 64.19 178 ALA A CA 1
ATOM 1310 C C . ALA A 1 178 ? -23.654 15.090 49.987 1.00 64.19 178 ALA A C 1
ATOM 1312 O O . ALA A 1 178 ? -24.562 14.365 50.380 1.00 64.19 178 ALA A O 1
ATOM 1313 N N . LYS A 1 179 ? -22.698 15.500 50.829 1.00 62.09 179 LYS A N 1
ATOM 1314 C CA . LYS A 1 179 ? -22.718 15.105 52.253 1.00 62.09 179 LYS A CA 1
ATOM 1315 C C . LYS A 1 179 ? -23.800 15.834 53.056 1.00 62.09 179 LYS A C 1
ATOM 1317 O O . LYS A 1 179 ? -24.148 15.398 54.149 1.00 62.09 179 LYS A O 1
ATOM 1322 N N . SER A 1 180 ? -24.303 16.952 52.531 1.00 55.00 180 SER A N 1
ATOM 1323 C CA . SER A 1 180 ? -25.260 17.853 53.183 1.00 55.00 180 SER A CA 1
ATOM 1324 C C . SER A 1 180 ? -26.722 17.633 52.772 1.00 55.00 180 SER A C 1
ATOM 1326 O O . SER A 1 180 ? -27.615 18.144 53.447 1.00 55.00 180 SER A O 1
ATOM 1328 N N . THR A 1 181 ? -26.991 16.857 51.716 1.00 54.16 181 THR A N 1
ATOM 1329 C CA . THR A 1 181 ? -28.344 16.511 51.247 1.00 54.16 181 THR A CA 1
ATOM 1330 C C . THR A 1 181 ? -28.390 15.041 50.821 1.00 54.16 181 THR A C 1
ATOM 1332 O O . THR A 1 181 ? -27.499 14.622 50.092 1.00 54.16 181 THR A O 1
ATOM 1335 N N . PRO A 1 182 ? -29.401 14.252 51.227 1.00 57.25 182 PRO A N 1
ATOM 1336 C CA . PRO A 1 182 ? -29.404 12.796 51.041 1.00 57.25 182 PRO A CA 1
ATOM 1337 C C . PRO A 1 182 ? -29.653 12.309 49.602 1.00 57.25 182 PRO A C 1
ATOM 1339 O O . PRO A 1 182 ? -29.592 11.104 49.369 1.00 57.25 182 PRO A O 1
ATOM 1342 N N . ASP A 1 183 ? -29.926 13.202 48.650 1.00 60.84 183 ASP A N 1
ATOM 1343 C CA . ASP A 1 183 ? -30.241 12.813 47.275 1.00 60.84 183 ASP A CA 1
ATOM 1344 C C . ASP A 1 183 ? -28.965 12.689 46.431 1.00 60.84 183 ASP A C 1
ATOM 1346 O O . ASP A 1 183 ? -28.329 13.682 46.063 1.00 60.84 183 ASP A O 1
ATOM 1350 N N . ALA A 1 184 ? -28.603 11.444 46.121 1.00 61.53 184 ALA A N 1
ATOM 1351 C CA . ALA A 1 184 ? -27.597 11.114 45.119 1.00 61.53 184 ALA A CA 1
ATOM 1352 C C . ALA A 1 184 ? -28.121 11.505 43.732 1.00 61.53 184 ALA A C 1
ATOM 1354 O O . ALA A 1 184 ? -29.237 11.143 43.365 1.00 61.53 184 ALA A O 1
ATOM 1355 N N . THR A 1 185 ? -27.324 12.240 42.956 1.00 65.50 185 THR A N 1
ATOM 1356 C CA . THR A 1 185 ? -27.678 12.582 41.571 1.00 65.50 185 THR A CA 1
ATOM 1357 C C . THR A 1 185 ? -26.918 11.680 40.615 1.00 65.50 185 THR A C 1
ATOM 1359 O O . THR A 1 185 ? -25.681 11.676 40.611 1.00 65.50 185 THR A O 1
ATOM 1362 N N . GLU A 1 186 ? -27.640 10.963 39.754 1.00 71.56 186 GLU A N 1
ATOM 1363 C CA . GLU A 1 186 ? -27.040 10.199 38.669 1.00 71.56 186 GLU A CA 1
ATOM 1364 C C . GLU A 1 186 ? -27.305 10.867 37.318 1.00 71.56 186 GLU A C 1
ATOM 1366 O O . GLU A 1 186 ? -28.378 11.398 37.032 1.00 71.56 186 GLU A O 1
ATOM 1371 N N . SER A 1 187 ? -26.309 10.836 36.438 1.00 60.09 187 SER A N 1
ATOM 1372 C CA . SER A 1 187 ? -26.487 11.261 35.053 1.00 60.09 187 SER A CA 1
ATOM 1373 C C . SER A 1 187 ? -25.757 10.341 34.091 1.00 60.09 187 SER A C 1
ATOM 1375 O O . SER A 1 187 ? -24.665 9.844 34.366 1.00 60.09 187 SER A O 1
ATOM 1377 N N . THR A 1 188 ? -26.381 10.104 32.942 1.00 65.81 188 THR A N 1
ATOM 1378 C CA . THR A 1 188 ? -25.804 9.358 31.827 1.00 65.81 188 THR A CA 1
ATOM 1379 C C . THR A 1 188 ? -25.810 10.233 30.582 1.00 65.81 188 THR A C 1
ATOM 1381 O O . THR A 1 188 ? -26.844 10.778 30.198 1.00 65.81 188 THR A O 1
ATOM 1384 N N . GLU A 1 189 ? -24.656 10.351 29.933 1.00 66.69 189 GLU A N 1
ATOM 1385 C CA . GLU A 1 189 ? -24.474 11.042 28.660 1.00 66.69 189 GLU A CA 1
ATOM 1386 C C . GLU A 1 189 ? -24.012 10.048 27.592 1.00 66.69 189 GLU A C 1
ATOM 1388 O O . GLU A 1 189 ? -23.015 9.349 27.772 1.00 66.69 189 GLU A O 1
ATOM 1393 N N . LEU A 1 190 ? -24.711 10.012 26.458 1.00 64.81 190 LEU A N 1
ATOM 1394 C CA . LEU A 1 190 ? -24.282 9.303 25.253 1.00 64.81 190 LEU A CA 1
ATOM 1395 C C . LEU A 1 190 ? -23.934 10.317 24.169 1.00 64.81 190 LEU A C 1
ATOM 1397 O O . LEU A 1 190 ? -24.775 11.134 23.797 1.00 64.81 190 LEU A O 1
ATOM 1401 N N . GLY A 1 191 ? -22.717 10.240 23.637 1.00 63.75 191 GLY A N 1
ATOM 1402 C CA . GLY A 1 191 ? -22.230 11.099 22.564 1.00 63.75 191 GLY A CA 1
ATOM 1403 C C . GLY A 1 191 ? -21.705 10.287 21.387 1.00 63.75 191 GLY A C 1
ATOM 1404 O O . GLY A 1 191 ? -20.830 9.438 21.551 1.00 63.75 191 GLY A O 1
ATOM 1405 N N . LEU A 1 192 ? -22.198 10.576 20.184 1.00 64.44 192 LEU A N 1
ATOM 1406 C CA . LEU A 1 192 ? -21.590 10.105 18.938 1.00 64.44 192 LEU A CA 1
ATOM 1407 C C . LEU A 1 192 ? -20.786 11.252 18.332 1.00 64.44 192 LEU A C 1
ATOM 1409 O O . LEU A 1 192 ? -21.284 12.370 18.244 1.00 64.44 192 LEU A O 1
ATOM 1413 N N . SER A 1 193 ? -19.558 10.992 17.894 1.00 63.53 193 SER A N 1
ATOM 1414 C CA . SER A 1 193 ? -18.698 12.019 17.315 1.00 63.53 193 SER A CA 1
ATOM 1415 C C . SER A 1 193 ? -17.929 11.527 16.098 1.00 63.53 193 SER A C 1
ATOM 1417 O O . SER A 1 193 ? -17.376 10.429 16.084 1.00 63.53 193 SER A O 1
ATOM 1419 N N . LEU A 1 194 ? -17.856 12.376 15.073 1.00 59.38 194 LEU A N 1
ATOM 1420 C CA . LEU A 1 194 ? -16.860 12.240 14.018 1.00 59.38 194 LEU A CA 1
ATOM 1421 C C . LEU A 1 194 ? -15.614 13.026 14.430 1.00 59.38 194 LEU A C 1
ATOM 1423 O O . LEU A 1 194 ? -15.673 14.243 14.604 1.00 59.38 194 LEU A O 1
ATOM 1427 N N . VAL A 1 195 ? -14.493 12.330 14.584 1.00 58.91 195 VAL A N 1
ATOM 1428 C CA . VAL A 1 195 ? -13.211 12.901 14.997 1.00 58.91 195 VAL A CA 1
ATOM 1429 C C . VAL A 1 195 ? -12.301 13.021 13.789 1.00 58.91 195 VAL A C 1
ATOM 1431 O O . VAL A 1 195 ? -12.042 12.027 13.115 1.00 58.91 195 VAL A O 1
ATOM 1434 N N . ARG A 1 196 ? -11.759 14.216 13.533 1.00 58.56 196 ARG A N 1
ATOM 1435 C CA . ARG A 1 196 ? -10.689 14.410 12.541 1.00 58.56 196 ARG A CA 1
ATOM 1436 C C . ARG A 1 196 ? -9.348 14.625 13.241 1.00 58.56 196 ARG A C 1
ATOM 1438 O O . ARG A 1 196 ? -9.204 15.596 13.981 1.00 58.56 196 ARG A O 1
ATOM 1445 N N . ARG A 1 197 ? -8.355 13.766 12.986 1.00 54.81 197 ARG A N 1
ATOM 1446 C CA . ARG A 1 197 ? -6.971 13.955 13.458 1.00 54.81 197 ARG A CA 1
ATOM 1447 C C . ARG A 1 197 ? -6.270 15.013 12.594 1.00 54.81 197 ARG A C 1
ATOM 1449 O O . ARG A 1 197 ? -6.012 14.787 11.412 1.00 54.81 197 ARG A O 1
ATOM 1456 N N . GLY A 1 198 ? -5.993 16.180 13.180 1.00 49.81 198 GLY A N 1
ATOM 1457 C CA . GLY A 1 198 ? -5.090 17.208 12.646 1.00 49.81 198 GLY A CA 1
ATOM 1458 C C . GLY A 1 198 ? -3.775 17.272 13.432 1.00 49.81 198 GLY A C 1
ATOM 1459 O O . GLY A 1 198 ? -3.615 16.560 14.420 1.00 49.81 198 GLY A O 1
ATOM 1460 N N . ALA A 1 199 ? -2.839 18.128 13.009 1.00 41.31 199 ALA A N 1
ATOM 1461 C CA . ALA A 1 199 ? -1.522 18.324 13.629 1.00 41.31 199 ALA A CA 1
ATOM 1462 C C . ALA A 1 199 ? -1.606 18.968 15.036 1.00 41.31 199 ALA A C 1
ATOM 1464 O O . ALA A 1 199 ? -1.202 20.109 15.227 1.00 41.31 199 ALA A O 1
ATOM 1465 N N . GLY A 1 200 ? -2.171 18.243 16.006 1.00 36.62 200 GLY A N 1
ATOM 1466 C CA . GLY A 1 200 ? -2.267 18.635 17.418 1.00 36.62 200 GLY A CA 1
ATOM 1467 C C . GLY A 1 200 ? -3.669 18.994 17.924 1.00 36.62 200 GLY A C 1
ATOM 1468 O O . GLY A 1 200 ? -3.825 19.201 19.120 1.00 36.62 200 GLY A O 1
ATOM 1469 N N . ALA A 1 201 ? -4.693 19.032 17.064 1.00 37.09 201 ALA A N 1
ATOM 1470 C CA . ALA A 1 201 ? -6.073 19.315 17.469 1.00 37.09 201 ALA A CA 1
ATOM 1471 C C . ALA A 1 201 ? -7.045 18.282 16.883 1.00 37.09 201 ALA A C 1
ATOM 1473 O O . ALA A 1 201 ? -7.052 18.039 15.670 1.00 37.09 201 ALA A O 1
ATOM 1474 N N . SER A 1 202 ? -7.862 17.681 17.748 1.00 45.19 202 SER A N 1
ATOM 1475 C CA . SER A 1 202 ? -9.025 16.877 17.382 1.00 45.19 202 SER A CA 1
ATOM 1476 C C . SER A 1 202 ? -10.290 17.705 17.594 1.00 45.19 202 SER A C 1
ATOM 1478 O O . SER A 1 202 ? -10.439 18.400 18.594 1.00 45.19 202 SER A O 1
ATOM 1480 N N . TRP A 1 203 ? -11.208 17.637 16.635 1.00 41.66 203 TRP A N 1
ATOM 1481 C CA . TRP A 1 203 ? -12.524 18.268 16.735 1.00 41.66 203 TRP A CA 1
ATOM 1482 C C . TRP A 1 203 ? -13.576 17.170 16.713 1.00 41.66 203 TRP A C 1
ATOM 1484 O O . TRP A 1 203 ? -13.428 16.210 15.955 1.00 41.66 203 TRP A O 1
ATOM 1494 N N . THR A 1 204 ? -14.604 17.302 17.549 1.00 52.12 204 THR A N 1
ATOM 1495 C CA . THR A 1 204 ? -15.711 16.347 17.665 1.00 52.12 204 THR A CA 1
ATOM 1496 C C . THR A 1 204 ? -17.025 17.069 17.389 1.00 52.12 204 THR A C 1
ATOM 1498 O O . THR A 1 204 ? -17.235 18.189 17.851 1.00 52.12 204 THR A O 1
ATOM 1501 N N . ALA A 1 205 ? -17.906 16.446 16.612 1.00 52.56 205 ALA A N 1
ATOM 1502 C CA . ALA A 1 205 ? -19.257 16.942 16.374 1.00 52.56 205 ALA A CA 1
ATOM 1503 C C . ALA A 1 205 ? -20.231 15.764 16.299 1.00 52.56 205 ALA A C 1
ATOM 1505 O O . ALA A 1 205 ? -19.940 14.772 15.625 1.00 52.56 205 ALA A O 1
ATOM 1506 N N . GLY A 1 206 ? -21.373 15.889 16.973 1.00 58.66 206 GLY A N 1
ATOM 1507 C CA . GLY A 1 206 ? -22.486 14.952 16.870 1.00 58.66 206 GLY A CA 1
ATOM 1508 C C . GLY A 1 206 ? -23.471 15.050 18.041 1.00 58.66 206 GLY A C 1
ATOM 1509 O O . GLY A 1 206 ? -23.270 15.863 18.948 1.00 58.66 206 GLY A O 1
ATOM 1510 N N . PRO A 1 207 ? -24.581 14.295 17.979 1.00 60.25 207 PRO A N 1
ATOM 1511 C CA . PRO A 1 207 ? -25.671 14.395 18.942 1.00 60.25 207 PRO A CA 1
ATOM 1512 C C . PRO A 1 207 ? -25.245 13.893 20.326 1.00 60.25 207 PRO A C 1
ATOM 1514 O O . PRO A 1 207 ? -24.492 12.921 20.439 1.00 60.25 207 PRO A O 1
ATOM 1517 N N . ARG A 1 208 ? -25.769 14.551 21.366 1.00 62.47 208 ARG A N 1
ATOM 1518 C CA . ARG A 1 208 ? -25.635 14.145 22.767 1.00 62.47 208 A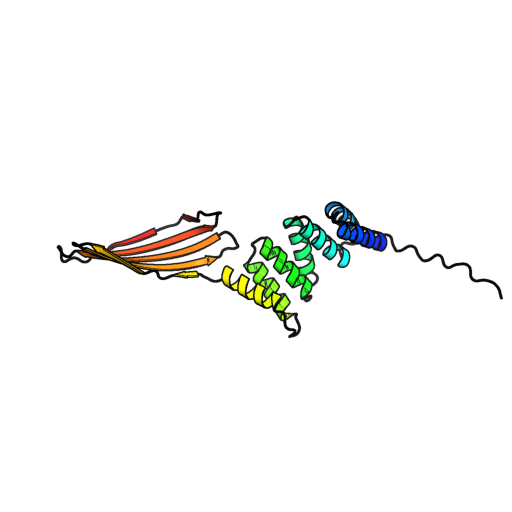RG A CA 1
ATOM 1519 C C . ARG A 1 208 ? -27.008 13.909 23.375 1.00 62.47 208 ARG A C 1
ATOM 1521 O O . ARG A 1 208 ? -27.905 14.732 23.210 1.00 62.47 208 ARG A O 1
ATOM 1528 N N . LEU A 1 209 ? -27.156 12.788 24.064 1.00 64.75 209 LEU A N 1
ATOM 1529 C CA . LEU A 1 209 ? -28.335 12.453 24.856 1.00 64.75 209 LEU A CA 1
ATOM 1530 C C . LEU A 1 209 ? -27.931 12.476 26.323 1.00 64.75 209 LEU A C 1
ATOM 1532 O O . LEU A 1 209 ? -27.041 11.727 26.713 1.00 64.75 209 LEU A O 1
ATOM 1536 N N . HIS A 1 210 ? -28.586 13.326 27.108 1.00 63.44 210 HIS A N 1
ATOM 1537 C CA . HIS A 1 210 ? -28.374 13.444 28.546 1.00 63.44 210 HIS A CA 1
ATOM 1538 C C . HIS A 1 210 ? -29.621 12.960 29.277 1.00 63.44 210 HIS A C 1
ATOM 1540 O O . HIS A 1 210 ? -30.721 13.448 29.020 1.00 63.44 210 HIS A O 1
ATOM 1546 N N . VAL A 1 211 ? -29.439 12.009 30.186 1.00 68.75 211 VAL A N 1
ATOM 1547 C CA . VAL A 1 211 ? -30.482 11.491 31.073 1.00 68.75 211 VAL A CA 1
ATOM 1548 C C . VAL A 1 211 ? -30.020 11.735 32.503 1.00 68.75 211 VAL A C 1
ATOM 1550 O O . VAL A 1 211 ? -28.892 11.382 32.839 1.00 68.75 211 VAL A O 1
ATOM 1553 N N . VAL A 1 212 ? -30.866 12.357 33.320 1.00 66.19 212 VAL A N 1
ATOM 1554 C CA . VAL A 1 212 ? -30.605 12.637 34.740 1.00 66.19 212 VAL A CA 1
ATOM 1555 C C . VAL A 1 212 ? -31.692 11.938 35.550 1.00 66.19 212 VAL A C 1
ATOM 1557 O O . VAL A 1 212 ? -32.861 12.004 35.161 1.00 66.19 212 VAL A O 1
ATOM 1560 N N . SER A 1 213 ? -31.305 11.253 36.623 1.00 63.03 213 SER A N 1
ATOM 1561 C CA . SER A 1 213 ? -32.193 10.498 37.514 1.00 63.03 213 SER A CA 1
ATOM 1562 C C . SER A 1 213 ? -31.811 10.692 38.968 1.00 63.03 213 SER A C 1
ATOM 1564 O O . SER A 1 213 ? -30.586 10.744 39.228 1.00 63.03 213 SER A O 1
#

Solvent-accessible surface area (backbone atoms only — not comparable to full-atom values): 11340 Å² total; per-residue (Å²): 137,90,78,86,73,82,79,76,73,74,72,68,56,73,66,55,50,46,52,52,50,25,52,52,26,49,75,70,66,38,26,70,62,17,36,52,49,32,51,58,49,34,75,78,41,77,81,44,60,71,47,49,55,51,32,27,52,28,24,53,76,69,65,38,58,70,64,19,41,57,45,31,51,52,49,31,67,76,37,71,80,39,32,66,46,21,38,55,34,14,52,47,28,45,76,71,31,37,38,71,59,13,37,54,27,28,52,50,15,54,70,54,43,76,86,56,91,51,68,70,47,54,52,50,37,54,56,32,46,65,65,58,42,69,48,74,50,69,57,74,48,78,50,75,55,100,62,34,41,37,40,35,42,37,35,34,43,29,40,47,60,49,73,45,31,30,46,32,43,38,40,36,41,36,43,35,42,43,78,87,46,93,68,62,45,37,37,39,38,42,36,43,28,50,33,41,67,51,102,86,52,75,50,74,56,66,64,71,49,78,47,76,91

Mean predicted aligned error: 12.94 Å

Foldseek 3Di:
DDDDDDDPPPDPPVLVVLLVVLVVCVVVLVLVVSLVSLVVSCVVPVPPLSSLVSNLVSCVSVVVLVSNLVSLVVVCVVCVLALVSLQSNLVSCVVVQVLVSSLVSLVSSVVSPVPDDDVVSVVSNVVSCVQQPKDWDWDKDWDDDPFKTKIKTKIKIWGDPTRFKIWMKIKMWMWMDTPVDGDIKIKIKIWIWIWTDDPPDIDTDDDMDMDID

Organism: Eiseniibacteriota bacterium (NCBI:txid2212470)

Sequence (213 aa):
MIAAGPAWGQAPPARAIALERAAALVRTRAFDRAAAVLRGMLSADPRNRGAQEMLAFALESKGDLEGERRVRSALAAEFPDDSRIQTDYGRVLERSGEEPGALRAYRRARALSAGRPAPDLDAAIERMKGRTAPEVGAPLSVMSDPDATASSVQTGAAIPLGSRHHLALLATRCAADAKSTPDATESTELGLSLVRRGAGASWTAGPRLHVVS

Radius of gyration: 29.1 Å; Cα contacts (8 Å, |Δi|>4): 343; chains: 1; bounding box: 70×40×100 Å

Nearest PDB structures (foldseek):
  3sz7-assembly1_A  TM=7.930E-01  e=9.953E-06  Aspergillus fumigatus Af293
  5lyp-assembly1_A  TM=8.363E-01  e=2.772E-05  Saccharomyces cerevisiae
  8ye5-assembly1_A  TM=8.506E-01  e=7.269E-05  Dehalobacter sp.
  2vgy-assembly1_A-2  TM=8.370E-01  e=1.108E-04  Yersinia enterocolitica
  5lyn-assembly1_B  TM=7.898E-01  e=5.064E-05  Saccharomyces cerevisiae